Protein AF-A0A5D3AY82-F1 (afdb_monomer_lite)

InterPro domains:
  IPR006600 HTH CenpB-type DNA-binding domain [PS51253] (45-110)

Structure (mmCIF, N/CA/C/O backbone):
data_AF-A0A5D3AY82-F1
#
_entry.id   AF-A0A5D3AY82-F1
#
loop_
_atom_site.group_PDB
_atom_site.id
_atom_site.type_symbol
_atom_site.label_atom_id
_atom_site.label_alt_id
_atom_site.label_comp_id
_atom_site.label_asym_id
_atom_site.label_entity_id
_atom_site.label_seq_id
_atom_site.pdbx_PDB_ins_code
_atom_site.Cartn_x
_atom_site.Cartn_y
_atom_site.Cartn_z
_atom_site.occupancy
_atom_site.B_iso_or_equiv
_atom_site.auth_seq_id
_atom_site.auth_comp_id
_atom_site.auth_asym_id
_atom_site.auth_atom_id
_atom_site.pdbx_PDB_model_num
ATOM 1 N N . MET A 1 1 ? -14.749 -27.614 -7.657 1.00 58.38 1 MET A N 1
ATOM 2 C CA . MET A 1 1 ? -13.841 -27.867 -8.795 1.00 58.38 1 MET A CA 1
ATOM 3 C C . MET A 1 1 ? -12.969 -26.633 -8.949 1.00 58.38 1 MET A C 1
ATOM 5 O O . MET A 1 1 ? -13.529 -25.546 -8.986 1.00 58.38 1 MET A O 1
ATOM 9 N N . ALA A 1 2 ? -11.644 -26.772 -8.893 1.00 74.88 2 ALA A N 1
ATOM 10 C CA . ALA A 1 2 ? -10.736 -25.631 -9.037 1.00 74.88 2 ALA A CA 1
ATOM 11 C C . ALA A 1 2 ? -10.755 -25.119 -10.487 1.00 74.88 2 ALA A C 1
ATOM 13 O O . ALA A 1 2 ? -10.857 -25.922 -11.413 1.00 74.88 2 ALA A O 1
ATOM 14 N N . ASP A 1 3 ? -10.680 -23.800 -10.674 1.00 86.38 3 ASP A N 1
ATOM 15 C CA . ASP A 1 3 ? -10.597 -23.174 -11.997 1.00 86.38 3 ASP A CA 1
ATOM 16 C C . ASP A 1 3 ? -9.280 -23.612 -12.681 1.00 86.38 3 ASP A C 1
ATOM 18 O O . ASP A 1 3 ? -8.214 -23.507 -12.060 1.00 86.38 3 ASP A O 1
ATOM 22 N N . PRO A 1 4 ? -9.306 -24.109 -13.935 1.00 87.81 4 PRO A N 1
ATOM 23 C CA . PRO A 1 4 ? -8.096 -24.485 -14.675 1.00 87.81 4 PRO A CA 1
ATOM 24 C C . PRO A 1 4 ? -7.059 -23.354 -14.761 1.00 87.81 4 PRO A C 1
ATOM 26 O O . PRO A 1 4 ? -5.858 -23.620 -14.819 1.00 87.81 4 PRO A O 1
ATOM 29 N N . ILE A 1 5 ? -7.493 -22.090 -14.713 1.00 87.25 5 ILE A N 1
ATOM 30 C CA . ILE A 1 5 ? -6.600 -20.927 -14.691 1.00 87.25 5 ILE A CA 1
ATOM 31 C C . ILE A 1 5 ? -5.810 -20.869 -13.377 1.00 87.25 5 ILE A C 1
ATOM 33 O O . ILE A 1 5 ? -4.614 -20.574 -13.396 1.00 87.25 5 ILE A O 1
ATOM 37 N N . ASP A 1 6 ? -6.446 -21.164 -12.244 1.00 88.62 6 ASP A N 1
ATOM 38 C CA . ASP A 1 6 ? -5.805 -21.085 -10.930 1.00 88.62 6 ASP A CA 1
ATOM 39 C C . ASP A 1 6 ? -4.804 -22.238 -10.729 1.00 88.62 6 ASP A C 1
ATOM 41 O O . ASP A 1 6 ? -3.718 -22.022 -10.185 1.00 88.62 6 ASP A O 1
ATOM 45 N N . LEU A 1 7 ? -5.100 -23.426 -11.272 1.00 90.19 7 LEU A N 1
ATOM 46 C CA . LEU A 1 7 ? -4.156 -24.552 -11.330 1.00 90.19 7 LEU A CA 1
ATOM 47 C C . LEU A 1 7 ? -2.928 -24.227 -12.196 1.00 90.19 7 LEU A C 1
ATOM 49 O O . LEU A 1 7 ? -1.792 -24.490 -11.796 1.00 90.19 7 LEU A O 1
ATOM 53 N N . ALA A 1 8 ? -3.136 -23.581 -13.347 1.00 90.62 8 ALA A N 1
ATOM 54 C CA . ALA A 1 8 ? -2.046 -23.146 -14.217 1.00 90.62 8 ALA A CA 1
ATOM 55 C C . ALA A 1 8 ? -1.144 -22.092 -13.551 1.00 90.62 8 ALA A C 1
ATOM 57 O O . ALA A 1 8 ? 0.077 -22.102 -13.729 1.00 90.62 8 ALA A O 1
ATOM 58 N N . VAL A 1 9 ? -1.725 -21.185 -12.758 1.00 90.94 9 VAL A N 1
ATOM 59 C CA . VAL A 1 9 ? -0.961 -20.203 -11.974 1.00 90.94 9 VAL A CA 1
ATOM 60 C C . VAL A 1 9 ? -0.150 -20.886 -10.873 1.00 90.94 9 VAL A C 1
ATOM 62 O O . VAL A 1 9 ? 1.001 -20.501 -10.671 1.00 90.94 9 VAL A O 1
ATOM 65 N N . ALA A 1 10 ? -0.706 -21.893 -10.194 1.00 90.38 10 ALA A N 1
ATOM 66 C CA . ALA A 1 10 ? 0.006 -22.662 -9.174 1.00 90.38 10 ALA A CA 1
ATOM 67 C C . ALA A 1 10 ? 1.228 -23.396 -9.760 1.00 90.38 10 ALA A C 1
ATOM 69 O O . ALA A 1 10 ? 2.339 -23.196 -9.273 1.00 90.38 10 ALA A O 1
ATOM 70 N N . GLU A 1 11 ? 1.075 -24.116 -10.879 1.00 91.50 11 GLU A N 1
ATOM 71 C CA . GLU A 1 11 ? 2.204 -24.816 -11.521 1.00 91.50 11 GLU A CA 1
ATOM 72 C C . GLU A 1 11 ? 3.298 -23.845 -11.993 1.00 91.50 11 GLU A C 1
ATOM 74 O O . GLU A 1 11 ? 4.493 -24.149 -11.938 1.00 91.50 11 GLU A O 1
ATOM 79 N N . LYS A 1 12 ? 2.916 -22.643 -12.442 1.00 91.81 12 LYS A N 1
ATOM 80 C CA . LYS A 1 12 ? 3.883 -21.613 -12.838 1.00 91.81 12 LYS A CA 1
ATOM 81 C C . LYS A 1 12 ? 4.645 -21.024 -11.643 1.00 91.81 12 LYS A C 1
ATOM 83 O O . LYS A 1 12 ? 5.793 -20.615 -11.817 1.00 91.81 12 LYS A O 1
ATOM 88 N N . ARG A 1 13 ? 4.030 -20.989 -10.455 1.00 90.00 13 ARG A N 1
ATOM 89 C CA . ARG A 1 13 ? 4.683 -20.577 -9.202 1.00 90.00 13 ARG A CA 1
ATOM 90 C C . ARG A 1 13 ? 5.649 -21.643 -8.685 1.00 90.00 13 ARG A C 1
ATOM 92 O O . ARG A 1 13 ? 6.726 -21.284 -8.228 1.00 90.00 13 ARG A O 1
ATOM 99 N N . GLU A 1 14 ? 5.296 -22.921 -8.805 1.00 91.81 14 GLU A N 1
ATOM 100 C CA . GLU A 1 14 ? 6.169 -24.050 -8.440 1.00 91.81 14 GLU A CA 1
ATOM 101 C C . GLU A 1 14 ? 7.352 -24.214 -9.406 1.00 91.81 14 GLU A C 1
ATOM 103 O O . GLU A 1 14 ? 8.436 -24.637 -9.009 1.00 91.81 14 GLU A O 1
ATOM 108 N N . HIS A 1 15 ? 7.171 -23.840 -10.677 1.00 89.25 15 HIS A N 1
ATOM 109 C CA . HIS A 1 15 ? 8.200 -23.956 -11.708 1.00 89.25 15 HIS A CA 1
ATOM 110 C C . HIS A 1 15 ? 8.446 -22.630 -12.450 1.00 89.25 15 HIS A C 1
ATOM 112 O O . HIS A 1 15 ? 7.981 -22.448 -13.588 1.00 89.25 15 HIS A O 1
ATOM 118 N N . PRO A 1 16 ? 9.226 -21.706 -11.859 1.00 88.25 16 PRO A N 1
ATOM 119 C CA . PRO A 1 16 ? 9.503 -20.403 -12.462 1.00 88.25 16 PRO A CA 1
ATOM 120 C C . PRO A 1 16 ? 10.229 -20.503 -13.815 1.00 88.25 16 PRO A C 1
ATOM 122 O O . PRO A 1 16 ? 9.970 -19.673 -14.690 1.00 88.25 16 PRO A O 1
ATOM 125 N N . ASP A 1 17 ? 11.020 -21.555 -14.045 1.00 90.31 17 ASP A N 1
ATOM 126 C CA . ASP A 1 17 ? 11.817 -21.742 -15.270 1.00 90.31 17 ASP A CA 1
ATOM 127 C C . ASP A 1 17 ? 11.001 -22.221 -16.482 1.00 90.31 17 ASP A C 1
ATOM 129 O O . ASP A 1 17 ? 11.377 -21.999 -17.636 1.00 90.31 17 ASP A O 1
ATOM 133 N N . LYS A 1 18 ? 9.842 -22.862 -16.264 1.00 90.12 18 LYS A N 1
ATOM 134 C CA . LYS A 1 18 ? 9.011 -23.371 -17.368 1.00 90.12 18 LYS A CA 1
ATOM 135 C C . LYS A 1 18 ? 8.408 -22.209 -18.157 1.00 90.12 18 LYS A C 1
ATOM 137 O O . LYS A 1 18 ? 7.797 -21.310 -17.587 1.00 90.12 18 LYS A O 1
ATOM 142 N N . SER A 1 19 ? 8.506 -22.222 -19.486 1.00 92.50 19 SER A N 1
ATOM 143 C CA . SER A 1 19 ? 7.870 -21.191 -20.322 1.00 92.50 19 SER A CA 1
ATOM 144 C C . SER A 1 19 ? 6.354 -21.136 -20.091 1.00 92.50 19 SER A C 1
ATOM 146 O O . SER A 1 19 ? 5.698 -22.175 -20.016 1.00 92.50 19 SER A O 1
ATOM 148 N N . TYR A 1 20 ? 5.785 -19.923 -20.047 1.00 91.31 20 TYR A N 1
ATOM 149 C CA . TYR A 1 20 ? 4.336 -19.710 -19.912 1.00 91.31 20 TYR A CA 1
ATOM 150 C C . TYR A 1 20 ? 3.529 -20.474 -20.964 1.00 91.31 20 TYR A C 1
ATOM 152 O O . TYR A 1 20 ? 2.418 -20.888 -20.669 1.00 91.31 20 TYR A O 1
ATOM 160 N N . GLN A 1 21 ? 4.085 -20.683 -22.163 1.00 92.12 21 GLN A N 1
ATOM 161 C CA . GLN A 1 21 ? 3.415 -21.441 -23.219 1.00 92.12 21 GLN A CA 1
ATOM 162 C C . GLN A 1 21 ? 3.190 -22.903 -22.805 1.00 92.12 21 GLN A C 1
ATOM 164 O O . GLN A 1 21 ? 2.072 -23.382 -22.884 1.00 92.12 21 GLN A O 1
ATOM 169 N N . ARG A 1 22 ? 4.213 -23.577 -22.258 1.00 93.19 22 ARG A N 1
ATOM 170 C CA . ARG A 1 22 ? 4.116 -25.003 -21.892 1.00 93.19 22 ARG A CA 1
ATOM 171 C C . ARG A 1 22 ? 3.098 -25.251 -20.781 1.00 93.19 22 ARG A C 1
ATOM 173 O O . ARG A 1 22 ? 2.398 -26.255 -20.805 1.00 93.19 22 ARG A O 1
ATOM 180 N N . VAL A 1 23 ? 3.028 -24.340 -19.810 1.00 93.44 23 VAL A N 1
ATOM 181 C CA . VAL A 1 23 ? 2.037 -24.416 -18.726 1.00 93.44 23 VAL A CA 1
ATOM 182 C C . VAL A 1 23 ? 0.638 -24.117 -19.271 1.00 93.44 23 VAL A C 1
ATOM 184 O O . VAL A 1 23 ? -0.307 -24.834 -18.970 1.00 93.44 23 VAL A O 1
ATOM 187 N N . ALA A 1 24 ? 0.508 -23.104 -20.126 1.00 94.06 24 ALA A N 1
ATOM 188 C CA . ALA A 1 24 ? -0.755 -22.728 -20.750 1.00 94.06 24 ALA A CA 1
ATOM 189 C C . ALA A 1 24 ? -1.349 -23.870 -21.599 1.00 94.06 24 ALA A C 1
ATOM 191 O O . ALA A 1 24 ? -2.525 -24.194 -21.443 1.00 94.06 24 ALA A O 1
ATOM 192 N N . ASP A 1 25 ? -0.519 -24.545 -22.400 1.00 93.62 25 ASP A N 1
ATOM 193 C CA . ASP A 1 25 ? -0.930 -25.687 -23.224 1.00 93.62 25 ASP A CA 1
ATOM 194 C C . ASP A 1 25 ? -1.417 -26.863 -22.352 1.00 93.62 25 ASP A C 1
ATOM 196 O O . ASP A 1 25 ? -2.453 -27.464 -22.637 1.00 93.62 25 ASP A O 1
ATOM 200 N N . LYS A 1 26 ? -0.739 -27.141 -21.228 1.00 92.88 26 LYS A N 1
ATOM 201 C CA . LYS A 1 26 ? -1.098 -28.231 -20.300 1.00 92.88 26 LYS A CA 1
ATOM 202 C C . LYS A 1 26 ? -2.491 -28.065 -19.681 1.00 92.88 26 LYS A C 1
ATOM 204 O O . LYS A 1 26 ? -3.201 -29.052 -19.531 1.00 92.88 26 LYS A O 1
ATOM 209 N N . PHE A 1 27 ? -2.887 -26.834 -19.355 1.00 91.31 27 PHE A N 1
ATOM 210 C CA . PHE A 1 27 ? -4.197 -26.531 -18.757 1.00 91.31 27 PHE A CA 1
ATOM 211 C C . PHE A 1 27 ? -5.223 -25.983 -19.754 1.00 91.31 27 PHE A C 1
ATOM 213 O O . PHE A 1 27 ? -6.328 -25.625 -19.356 1.00 91.31 27 PHE A O 1
ATOM 220 N N . HIS A 1 28 ? -4.861 -25.902 -21.038 1.00 92.19 28 HIS A N 1
ATOM 221 C CA . HIS A 1 28 ? -5.710 -25.383 -22.116 1.00 92.19 28 HIS A CA 1
ATOM 222 C C . HIS A 1 28 ? -6.175 -23.937 -21.857 1.00 92.19 28 HIS A C 1
ATOM 224 O O . HIS A 1 28 ? -7.293 -23.538 -22.179 1.00 92.19 28 HIS A O 1
ATOM 230 N N . VAL A 1 29 ? -5.289 -23.130 -21.270 1.00 91.62 29 VAL A N 1
ATOM 231 C CA . VAL A 1 29 ? -5.506 -21.706 -20.993 1.00 91.62 29 VAL A CA 1
ATOM 232 C C . VAL A 1 29 ? -4.693 -20.893 -21.994 1.00 91.62 29 VAL A C 1
ATOM 234 O O . VAL A 1 29 ? -3.611 -21.298 -22.396 1.00 91.62 29 VAL A O 1
ATOM 237 N N . SER A 1 30 ? -5.159 -19.711 -22.400 1.00 93.12 30 SER A N 1
ATOM 238 C CA . SER A 1 30 ? -4.323 -18.821 -23.216 1.00 93.12 30 SER A CA 1
ATOM 239 C C . SER A 1 30 ? -3.090 -18.351 -22.432 1.00 93.12 30 SER A C 1
ATOM 241 O O . SER A 1 30 ? -3.196 -17.899 -21.287 1.00 93.12 30 SER A O 1
ATOM 243 N N . LYS A 1 31 ? -1.918 -18.345 -23.080 1.00 93.50 31 LYS A N 1
ATOM 244 C CA . LYS A 1 31 ? -0.671 -17.788 -22.527 1.00 93.50 31 LYS A CA 1
ATOM 245 C C . LYS A 1 31 ? -0.847 -16.365 -21.991 1.00 93.50 31 LYS A C 1
ATOM 247 O O . LYS A 1 31 ? -0.254 -16.025 -20.967 1.00 93.50 31 LYS A O 1
ATOM 252 N N . THR A 1 32 ? -1.622 -15.523 -22.679 1.00 91.69 32 THR A N 1
ATOM 253 C CA . THR A 1 32 ? -1.863 -14.137 -22.245 1.00 91.69 32 THR A CA 1
ATOM 254 C C . THR A 1 32 ? -2.674 -14.099 -20.955 1.00 91.69 32 THR A C 1
ATOM 256 O O . THR A 1 32 ? -2.302 -13.381 -20.031 1.00 91.69 32 THR A O 1
ATOM 259 N N . THR A 1 33 ? -3.711 -14.932 -20.850 1.00 90.25 33 THR A N 1
ATOM 260 C CA . THR A 1 33 ? -4.540 -15.075 -19.646 1.00 90.25 33 THR A CA 1
ATOM 261 C C . THR A 1 33 ? -3.715 -15.565 -18.461 1.00 90.25 33 THR A C 1
ATOM 263 O O . THR A 1 33 ? -3.741 -14.938 -17.403 1.00 90.25 33 THR A O 1
ATOM 266 N N . LEU A 1 34 ? -2.916 -16.621 -18.652 1.00 92.12 34 LEU A N 1
ATOM 267 C CA . LEU A 1 34 ? -2.032 -17.147 -17.612 1.00 92.12 34 LEU A CA 1
ATOM 268 C C . LEU A 1 34 ? -1.021 -16.092 -17.149 1.00 92.12 34 LEU A C 1
ATOM 270 O O . LEU A 1 34 ? -0.861 -15.875 -15.950 1.00 92.12 34 LEU A O 1
ATOM 274 N N . ARG A 1 35 ? -0.360 -15.402 -18.089 1.00 91.06 35 ARG A N 1
ATOM 275 C CA . ARG A 1 35 ? 0.606 -14.346 -17.764 1.00 91.06 35 ARG A CA 1
ATOM 276 C C . ARG A 1 35 ? -0.057 -13.221 -16.976 1.00 91.06 35 ARG A C 1
ATOM 278 O O . ARG A 1 35 ? 0.452 -12.871 -15.920 1.00 91.06 35 ARG A O 1
ATOM 285 N N . ASN A 1 36 ? -1.188 -12.699 -17.449 1.00 88.25 36 ASN A N 1
ATOM 286 C CA . ASN A 1 36 ? -1.884 -11.586 -16.803 1.00 88.25 36 ASN A CA 1
ATOM 287 C C . ASN A 1 36 ? -2.380 -11.953 -15.400 1.00 88.25 36 ASN A C 1
ATOM 289 O O . ASN A 1 36 ? -2.326 -11.119 -14.497 1.00 88.25 36 ASN A O 1
ATOM 293 N N . ARG A 1 37 ? -2.845 -13.194 -15.205 1.00 87.81 37 ARG A N 1
ATOM 294 C CA . ARG A 1 37 ? -3.257 -13.708 -13.895 1.00 87.81 37 ARG A CA 1
ATOM 295 C C . ARG A 1 37 ? -2.059 -13.895 -12.964 1.00 87.81 37 ARG A C 1
ATOM 297 O O . ARG A 1 37 ? -2.109 -13.444 -11.826 1.00 87.81 37 ARG A O 1
ATOM 304 N N . HIS A 1 38 ? -0.970 -14.483 -13.460 1.00 87.38 38 HIS A N 1
ATOM 305 C CA . HIS A 1 38 ? 0.268 -14.681 -12.705 1.00 87.38 38 HIS A CA 1
ATOM 306 C C . HIS A 1 38 ? 0.915 -13.351 -12.281 1.00 87.38 38 HIS A C 1
ATOM 308 O O . HIS A 1 38 ? 1.379 -13.232 -11.152 1.00 87.38 38 HIS A O 1
ATOM 314 N N . THR A 1 39 ? 0.900 -12.330 -13.147 1.00 84.56 39 THR A N 1
ATOM 315 C CA . THR A 1 39 ? 1.437 -10.989 -12.851 1.00 84.56 39 THR A CA 1
ATOM 316 C C . THR A 1 39 ? 0.431 -10.052 -12.178 1.00 84.56 39 THR A C 1
ATOM 318 O O . THR A 1 39 ? 0.764 -8.899 -11.923 1.00 84.56 39 THR A O 1
ATOM 321 N N . GLY A 1 40 ? -0.805 -10.496 -11.927 1.00 77.62 40 GLY A N 1
ATOM 322 C CA . GLY A 1 40 ? -1.834 -9.692 -11.259 1.00 77.62 40 GLY A CA 1
ATOM 323 C C . GLY A 1 40 ? -2.363 -8.497 -12.065 1.00 77.62 40 GLY A C 1
ATOM 324 O O . GLY A 1 40 ? -2.979 -7.608 -11.482 1.00 77.62 40 GLY A O 1
ATOM 325 N N . ALA A 1 41 ? -2.171 -8.466 -13.389 1.00 76.12 41 ALA A N 1
ATOM 326 C CA . ALA A 1 41 ? -2.585 -7.352 -14.255 1.00 76.12 41 ALA A CA 1
ATOM 327 C C . ALA A 1 41 ? -4.116 -7.161 -14.318 1.00 76.12 41 ALA A C 1
ATOM 329 O O . ALA A 1 41 ? -4.595 -6.072 -14.622 1.00 76.12 41 ALA A O 1
ATOM 330 N N . HIS A 1 42 ? -4.881 -8.212 -14.007 1.00 62.44 42 HIS A N 1
ATOM 331 C CA . HIS A 1 42 ? -6.342 -8.178 -13.873 1.00 62.44 42 HIS A CA 1
ATOM 332 C C . HIS A 1 42 ? -6.808 -8.519 -12.452 1.00 62.44 42 HIS A C 1
ATOM 334 O O . HIS A 1 42 ? -7.893 -9.075 -12.266 1.00 62.44 42 HIS A O 1
ATOM 340 N N . SER A 1 43 ? -6.003 -8.219 -11.430 1.00 59.94 43 SER A N 1
ATOM 341 C CA . SER A 1 43 ? -6.534 -8.175 -10.066 1.00 59.94 43 SER A CA 1
ATOM 342 C C . SER A 1 43 ? -7.653 -7.137 -10.034 1.00 59.94 43 SER A C 1
ATOM 344 O O . SER A 1 43 ? -7.494 -6.044 -10.579 1.00 59.94 43 SER A O 1
ATOM 346 N N . SER A 1 44 ? -8.804 -7.482 -9.450 1.00 55.94 44 SER A N 1
ATOM 347 C CA . SER A 1 44 ? -9.950 -6.571 -9.407 1.00 55.94 44 SER A CA 1
ATOM 348 C C . SER A 1 44 ? -9.508 -5.191 -8.895 1.00 55.94 44 SER A C 1
ATOM 350 O O . SER A 1 44 ? -8.681 -5.107 -7.984 1.00 55.94 44 SER A O 1
ATOM 352 N N . HIS A 1 45 ? -10.031 -4.098 -9.461 1.00 50.72 45 HIS A N 1
ATOM 353 C CA . HIS A 1 45 ? -9.681 -2.739 -9.018 1.00 50.72 45 HIS A CA 1
ATOM 354 C C . HIS A 1 45 ? -9.850 -2.544 -7.497 1.00 50.72 45 HIS A C 1
ATOM 356 O O . HIS A 1 45 ? -9.144 -1.734 -6.901 1.00 50.72 45 HIS A O 1
ATOM 362 N N . ALA A 1 46 ? -10.731 -3.322 -6.856 1.00 51.81 46 ALA A N 1
ATOM 363 C CA . ALA A 1 46 ? -10.898 -3.351 -5.405 1.00 51.81 46 ALA A CA 1
ATOM 364 C C . ALA A 1 46 ? -9.653 -3.864 -4.653 1.00 51.81 46 ALA A C 1
ATOM 366 O O . ALA A 1 46 ? -9.358 -3.375 -3.565 1.00 51.81 46 ALA A O 1
ATOM 367 N N . SER A 1 47 ? -8.918 -4.814 -5.236 1.00 54.28 47 SER A N 1
ATOM 368 C CA . SER A 1 47 ? -7.686 -5.402 -4.694 1.00 54.28 47 SER A CA 1
ATOM 369 C C . SER A 1 47 ? -6.432 -4.612 -5.080 1.00 54.28 47 SER A C 1
ATOM 371 O O . SER A 1 47 ? -5.456 -4.637 -4.339 1.00 54.28 47 SER A O 1
ATOM 373 N N . SER A 1 48 ? -6.451 -3.936 -6.236 1.00 50.41 48 SER A N 1
ATOM 374 C CA . SER A 1 48 ? -5.279 -3.262 -6.818 1.00 50.41 48 SER A CA 1
ATOM 375 C C . SER A 1 48 ? -5.194 -1.757 -6.532 1.00 50.41 48 SER A C 1
ATOM 377 O O . SER A 1 48 ? -4.182 -1.139 -6.865 1.00 50.41 48 SER A O 1
ATOM 379 N N . ALA A 1 49 ? -6.233 -1.134 -5.967 1.00 58.38 49 ALA A N 1
ATOM 380 C CA . ALA A 1 49 ? -6.156 0.270 -5.575 1.00 58.38 49 ALA A CA 1
ATOM 381 C C . ALA A 1 49 ? -5.145 0.447 -4.426 1.00 58.38 49 ALA A C 1
ATOM 383 O O . ALA A 1 49 ? -5.158 -0.368 -3.498 1.00 58.38 49 ALA A O 1
ATOM 384 N N . PRO A 1 50 ? -4.308 1.503 -4.440 1.00 60.47 50 PRO A N 1
ATOM 385 C CA . PRO A 1 50 ? -3.411 1.792 -3.329 1.00 60.47 50 PRO A CA 1
ATOM 386 C C . PRO A 1 50 ? -4.239 1.910 -2.047 1.00 60.47 50 PRO A C 1
ATOM 388 O O . PRO A 1 50 ? -5.137 2.752 -1.933 1.00 60.47 50 PRO A O 1
ATOM 391 N N . ARG A 1 51 ? -3.995 0.999 -1.104 1.00 72.44 51 ARG A N 1
ATOM 392 C CA . ARG A 1 51 ? -4.641 1.048 0.203 1.00 72.44 51 ARG A CA 1
ATOM 393 C C . ARG A 1 51 ? -3.918 2.109 1.021 1.00 72.44 51 ARG A C 1
ATOM 395 O O . ARG A 1 51 ? -2.702 2.058 1.157 1.00 72.44 51 ARG A O 1
ATOM 402 N N . HIS A 1 52 ? -4.669 3.089 1.512 1.00 75.38 52 HIS A N 1
ATOM 403 C CA . HIS A 1 52 ? -4.125 4.086 2.433 1.00 75.38 52 HIS A CA 1
ATOM 404 C C . HIS A 1 52 ? -3.806 3.451 3.792 1.00 75.38 52 HIS A C 1
ATOM 406 O O . HIS A 1 52 ? -2.774 3.752 4.371 1.00 75.38 52 HIS A O 1
ATOM 412 N N . LEU A 1 53 ? -4.655 2.526 4.247 1.00 80.94 53 LEU A N 1
ATOM 413 C CA . LEU A 1 53 ? -4.471 1.763 5.477 1.00 80.94 53 LEU A CA 1
ATOM 414 C C . LEU A 1 53 ? -3.969 0.348 5.165 1.00 80.94 53 LEU A C 1
ATOM 416 O O . LEU A 1 53 ? -4.329 -0.239 4.140 1.00 80.94 53 LEU A O 1
ATOM 420 N N . SER A 1 54 ? -3.165 -0.217 6.066 1.00 82.19 54 SER A N 1
ATOM 421 C CA . SER A 1 54 ? -2.845 -1.645 6.032 1.00 82.19 54 SER A CA 1
ATOM 422 C C . SER A 1 54 ? -4.100 -2.481 6.311 1.00 82.19 54 SER A C 1
ATOM 424 O O . SER A 1 54 ? -5.070 -2.000 6.895 1.00 82.19 54 SER A O 1
ATOM 426 N N . GLU A 1 55 ? -4.102 -3.752 5.910 1.00 82.31 55 GLU A N 1
ATOM 427 C CA . GLU A 1 55 ? -5.252 -4.636 6.146 1.00 82.31 55 GLU A CA 1
ATOM 428 C C . GLU A 1 55 ? -5.579 -4.784 7.639 1.00 82.31 55 GLU A C 1
ATOM 430 O O . GLU A 1 55 ? -6.744 -4.724 8.023 1.00 82.31 55 GLU A O 1
ATOM 435 N N . ALA A 1 56 ? -4.551 -4.863 8.488 1.00 83.44 56 ALA A N 1
ATOM 436 C CA . ALA A 1 56 ? -4.712 -4.891 9.939 1.00 83.44 56 ALA A CA 1
ATOM 437 C C . ALA A 1 56 ? -5.342 -3.596 10.484 1.00 83.44 56 ALA A C 1
ATOM 439 O O . ALA A 1 56 ? -6.219 -3.650 11.342 1.00 83.44 56 ALA A O 1
ATOM 440 N N . GLN A 1 57 ? -4.945 -2.432 9.958 1.00 85.88 57 GLN A N 1
ATOM 441 C CA . GLN A 1 57 ? -5.527 -1.142 10.345 1.00 85.88 57 GLN A CA 1
ATOM 442 C C . GLN A 1 57 ? -6.985 -1.004 9.885 1.00 85.88 57 GLN A C 1
ATOM 444 O O . GLN A 1 57 ? -7.818 -0.485 10.627 1.00 85.88 57 GLN A O 1
ATOM 449 N N . GLU A 1 58 ? -7.316 -1.480 8.679 1.00 87.81 58 GLU A N 1
ATOM 450 C CA . GLU A 1 58 ? -8.706 -1.509 8.215 1.00 87.81 58 GLU A CA 1
ATOM 451 C C . GLU A 1 58 ? -9.571 -2.405 9.116 1.00 87.81 58 GLU A C 1
ATOM 453 O O . GLU A 1 58 ? -10.681 -2.007 9.466 1.00 87.81 58 GLU A O 1
ATOM 458 N N . MET A 1 59 ? -9.060 -3.561 9.553 1.00 85.88 59 MET A N 1
ATOM 459 C CA . MET A 1 59 ? -9.771 -4.454 10.477 1.00 85.88 59 MET A CA 1
ATOM 460 C C . MET A 1 59 ? -9.992 -3.828 11.857 1.00 85.88 59 MET A C 1
ATOM 462 O O . MET A 1 59 ? -11.112 -3.861 12.358 1.00 85.88 59 MET A O 1
ATOM 466 N N . GLN A 1 60 ? -8.985 -3.159 12.429 1.00 88.06 60 GLN A N 1
ATOM 467 C CA . GLN A 1 60 ? -9.153 -2.413 13.685 1.00 88.06 60 GLN A CA 1
ATOM 468 C C . GLN A 1 60 ? -10.254 -1.347 13.582 1.00 88.06 60 GLN A C 1
ATOM 470 O O . GLN A 1 60 ? 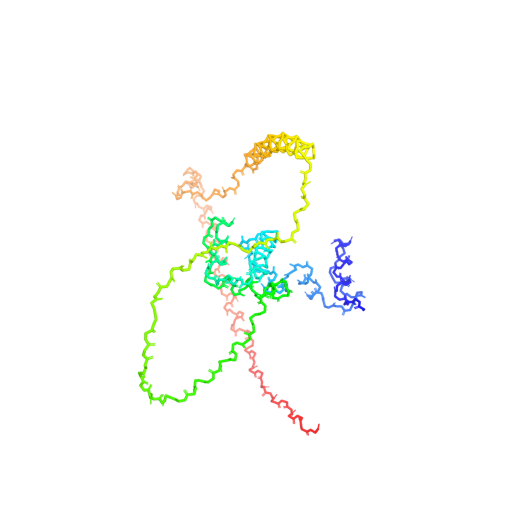-11.031 -1.143 14.519 1.00 88.06 60 GLN A O 1
ATOM 475 N N . LEU A 1 61 ? -10.350 -0.672 12.433 1.00 89.62 61 LEU A N 1
ATOM 476 C CA . LEU A 1 61 ? -11.403 0.308 12.183 1.00 89.62 61 LEU A CA 1
ATOM 477 C C . LEU A 1 61 ? -12.785 -0.356 12.072 1.00 89.62 61 LEU A C 1
ATOM 479 O O . LEU A 1 61 ? -13.758 0.174 12.607 1.00 89.62 61 LEU A O 1
ATOM 483 N N . VAL A 1 62 ? -12.877 -1.516 11.415 1.00 89.69 62 VAL A N 1
ATOM 484 C CA . VAL A 1 62 ? -14.113 -2.314 11.328 1.00 89.69 62 VAL A CA 1
ATOM 485 C C . VAL A 1 62 ? -14.579 -2.763 12.714 1.00 89.69 62 VAL A C 1
ATOM 487 O O . VAL A 1 62 ? -15.745 -2.549 13.045 1.00 89.69 62 VAL A O 1
ATOM 490 N N . ASP A 1 63 ? -13.687 -3.299 13.548 1.00 88.81 63 ASP A N 1
ATOM 491 C CA . ASP A 1 63 ? -14.012 -3.745 14.910 1.00 88.81 63 ASP A CA 1
ATOM 492 C C . ASP A 1 63 ? -14.521 -2.591 15.768 1.00 88.81 63 ASP A C 1
ATOM 494 O O . ASP A 1 63 ? -15.518 -2.713 16.487 1.00 88.81 63 ASP A O 1
ATOM 498 N N . LYS A 1 64 ? -13.893 -1.419 15.632 1.00 87.88 64 LYS A N 1
ATOM 499 C CA . LYS A 1 64 ? -14.356 -0.212 16.307 1.00 87.88 64 LYS A CA 1
ATOM 500 C C . LYS A 1 64 ? -15.759 0.174 15.845 1.00 87.88 64 LYS A C 1
ATOM 502 O O . LYS A 1 64 ? -16.610 0.455 16.688 1.00 87.88 64 LYS A O 1
ATOM 507 N N . ILE A 1 65 ? -16.019 0.161 14.534 1.00 88.75 65 ILE A N 1
ATOM 508 C CA . ILE A 1 65 ? -17.343 0.469 13.978 1.00 88.75 65 ILE A CA 1
ATOM 509 C C . ILE A 1 65 ? -18.401 -0.508 14.485 1.00 88.75 65 ILE A C 1
ATOM 511 O O . ILE A 1 65 ? -19.489 -0.077 14.870 1.00 88.75 65 ILE A O 1
ATOM 515 N N . ASN A 1 66 ? -18.079 -1.796 14.531 1.00 88.00 66 ASN A N 1
ATOM 516 C CA . ASN A 1 66 ? -18.983 -2.822 15.031 1.00 88.00 66 ASN A CA 1
ATOM 517 C C . ASN A 1 66 ? -19.249 -2.654 16.536 1.00 88.00 66 ASN A C 1
ATOM 519 O O . ASN A 1 66 ? -20.407 -2.669 16.937 1.00 88.00 66 ASN A O 1
ATOM 523 N N . THR A 1 67 ? -18.231 -2.337 17.342 1.00 87.38 67 THR A N 1
ATOM 524 C CA . THR A 1 67 ? -18.397 -2.040 18.780 1.00 87.38 67 THR A CA 1
ATOM 525 C C . THR A 1 67 ? -19.342 -0.852 19.016 1.00 87.38 67 THR A C 1
ATOM 527 O O . THR A 1 67 ? -20.126 -0.839 19.965 1.00 87.38 67 THR A O 1
ATOM 530 N N . PHE A 1 68 ? -19.284 0.183 18.171 1.00 85.25 68 PHE A N 1
ATOM 531 C CA . PHE A 1 68 ? -20.226 1.306 18.251 1.00 85.25 68 PHE A CA 1
ATOM 532 C C . PHE A 1 68 ? -21.639 0.903 17.821 1.00 85.25 68 PHE A C 1
ATOM 534 O O . PHE A 1 68 ? -22.604 1.287 18.485 1.00 85.25 68 PHE A O 1
ATOM 541 N N . ALA A 1 69 ? -21.757 0.092 16.767 1.00 85.12 69 ALA A N 1
ATOM 542 C CA . ALA A 1 69 ? -23.040 -0.424 16.304 1.00 85.12 69 ALA A CA 1
ATOM 543 C C . ALA A 1 69 ? -23.724 -1.309 17.362 1.00 85.12 69 ALA A C 1
ATOM 545 O O . ALA A 1 69 ? -24.927 -1.177 17.567 1.00 85.12 69 ALA A O 1
ATOM 546 N N . GLU A 1 70 ? -22.968 -2.139 18.087 1.00 84.31 70 GLU A N 1
ATOM 547 C CA . GLU A 1 70 ? -23.460 -2.945 19.218 1.00 84.31 70 GLU A CA 1
ATOM 548 C C . GLU A 1 70 ? -24.005 -2.081 20.360 1.00 84.31 70 GLU A C 1
ATOM 550 O O . GLU A 1 70 ? -24.991 -2.434 21.001 1.00 84.31 70 GLU A O 1
ATOM 555 N N . ARG A 1 71 ? -23.418 -0.899 20.572 1.00 84.06 71 ARG A N 1
ATOM 556 C CA . ARG A 1 71 ? -23.903 0.100 21.538 1.00 84.06 71 ARG A CA 1
ATOM 557 C C . ARG A 1 71 ? -25.106 0.901 21.026 1.00 84.06 71 ARG A C 1
ATOM 559 O O . ARG A 1 71 ? -25.525 1.850 21.683 1.00 84.06 71 ARG A O 1
ATOM 566 N N . GLY A 1 72 ? -25.634 0.566 19.847 1.00 79.06 72 GLY A N 1
ATOM 567 C CA . GLY A 1 72 ? -26.758 1.256 19.215 1.00 79.06 72 GLY A CA 1
ATOM 568 C C . GLY A 1 72 ? -26.398 2.598 18.574 1.00 79.06 72 GLY A C 1
ATOM 569 O O . GLY A 1 72 ? -27.298 3.338 18.184 1.00 79.06 72 GLY A O 1
ATOM 570 N N . ASN A 1 73 ? -25.107 2.928 18.443 1.00 79.94 73 ASN A N 1
ATOM 571 C CA . ASN A 1 73 ? -24.665 4.178 17.833 1.00 79.94 73 ASN A CA 1
ATOM 572 C C . ASN A 1 73 ? -24.020 3.928 16.464 1.00 79.94 73 ASN A C 1
ATOM 574 O O . ASN A 1 73 ? -23.037 3.200 16.333 1.00 79.94 73 ASN A O 1
ATOM 578 N N . LEU A 1 74 ? -24.552 4.561 15.422 1.00 78.56 74 LEU A N 1
ATOM 579 C CA . LEU A 1 74 ? -24.004 4.458 14.075 1.00 78.56 74 LEU A CA 1
ATOM 580 C C . LEU A 1 74 ? -22.978 5.569 13.859 1.00 78.56 74 LEU A C 1
ATOM 582 O O . LEU A 1 74 ? -23.303 6.754 13.904 1.00 78.56 74 LEU A O 1
ATOM 586 N N . LEU A 1 75 ? -21.732 5.193 13.569 1.00 78.00 75 LEU A N 1
ATOM 587 C CA . LEU A 1 75 ? -20.717 6.167 13.184 1.00 78.00 75 LEU A CA 1
ATOM 588 C C . LEU A 1 75 ? -21.096 6.835 11.858 1.00 78.00 75 LEU A C 1
ATOM 590 O O . LEU A 1 75 ? -21.280 6.173 10.831 1.00 78.00 75 LEU A O 1
ATOM 594 N N . SER A 1 76 ? -21.166 8.167 11.883 1.00 83.50 76 SER A N 1
ATOM 595 C CA . SER A 1 76 ? -21.273 8.981 10.673 1.00 83.50 76 SER A CA 1
ATOM 596 C C . SER A 1 76 ? -20.099 8.694 9.737 1.00 83.50 76 SER A C 1
ATOM 598 O O . SER A 1 76 ? -18.982 8.410 10.174 1.00 83.50 76 SER A O 1
ATOM 600 N N . THR A 1 77 ? -20.329 8.821 8.430 1.00 83.75 77 THR A N 1
ATOM 601 C CA . THR A 1 77 ? -19.270 8.683 7.420 1.00 83.75 77 THR A CA 1
ATOM 602 C C . THR A 1 77 ? -18.114 9.651 7.656 1.00 83.75 77 THR A C 1
ATOM 604 O O . THR A 1 77 ? -16.980 9.323 7.321 1.00 83.75 77 THR A O 1
ATOM 607 N N . GLN A 1 78 ? -18.400 10.814 8.246 1.00 83.12 78 GLN A N 1
ATOM 608 C CA . GLN A 1 78 ? -17.394 11.807 8.606 1.00 83.12 78 GLN A CA 1
ATOM 609 C C . GLN A 1 78 ? -16.500 11.306 9.749 1.00 83.12 78 GLN A C 1
ATOM 611 O O . GLN A 1 78 ? -15.284 11.277 9.600 1.00 83.12 78 GLN A O 1
ATOM 616 N N . ASN A 1 79 ? -17.095 10.777 10.820 1.00 84.62 79 ASN A N 1
ATOM 617 C CA . ASN A 1 79 ? -16.347 10.234 11.956 1.00 84.62 79 ASN A CA 1
ATOM 618 C C . ASN A 1 79 ? -15.481 9.036 11.533 1.00 84.62 79 ASN A C 1
ATOM 620 O O . ASN A 1 79 ? -14.341 8.916 11.963 1.00 84.62 79 ASN A O 1
ATOM 624 N N . VAL A 1 80 ? -15.982 8.163 10.645 1.00 87.62 80 VAL A N 1
ATOM 625 C CA . VAL A 1 80 ? -15.183 7.052 10.085 1.00 87.62 80 VAL A CA 1
ATOM 626 C C . VAL A 1 80 ? -13.959 7.574 9.331 1.00 87.62 80 VAL A C 1
ATOM 628 O O . VAL A 1 80 ? -12.881 6.992 9.438 1.00 87.62 80 VAL A O 1
ATOM 631 N N . LYS A 1 81 ? -14.111 8.673 8.582 1.00 87.56 81 LYS A N 1
ATOM 632 C CA . LYS A 1 81 ? -12.996 9.315 7.884 1.00 87.56 81 LYS A CA 1
ATOM 633 C C . LYS A 1 81 ? -11.979 9.887 8.872 1.00 87.56 81 LYS A C 1
ATOM 635 O O . LYS A 1 81 ? -10.796 9.632 8.702 1.00 87.56 81 LYS A O 1
ATOM 640 N N . GLU A 1 82 ? -12.431 10.602 9.896 1.00 87.81 82 GLU A N 1
ATOM 641 C CA . GLU A 1 82 ? -11.562 11.210 10.913 1.00 87.81 82 GLU A CA 1
ATOM 642 C C . GLU A 1 82 ? -10.763 10.157 11.687 1.00 87.81 82 GLU A C 1
ATOM 644 O O . GLU A 1 82 ? -9.552 10.295 11.846 1.00 87.81 82 GLU A O 1
ATOM 649 N N . TYR A 1 83 ? -11.400 9.051 12.086 1.00 87.50 83 TYR A N 1
ATOM 650 C CA . TYR A 1 83 ? -10.691 7.929 12.704 1.00 87.50 83 TYR A CA 1
ATOM 651 C C . TYR A 1 83 ? -9.660 7.309 11.760 1.00 87.50 83 TYR A C 1
ATOM 653 O O . TYR A 1 83 ? -8.545 7.005 12.176 1.00 87.50 83 TYR A O 1
ATOM 661 N N . ALA A 1 84 ? -10.007 7.139 10.486 1.00 87.81 84 ALA A N 1
ATOM 662 C CA . ALA A 1 84 ? -9.080 6.605 9.501 1.00 87.81 84 ALA A CA 1
ATOM 663 C C . ALA A 1 84 ? -7.893 7.558 9.247 1.00 87.81 84 ALA A C 1
ATOM 665 O O . ALA A 1 84 ? -6.757 7.099 9.153 1.00 87.81 84 ALA A O 1
ATOM 666 N N . GLU A 1 85 ? -8.123 8.873 9.195 1.00 89.38 85 GLU A N 1
ATOM 667 C CA . GLU A 1 85 ? -7.070 9.891 9.080 1.00 89.38 85 GLU A CA 1
ATOM 668 C C . GLU A 1 85 ? -6.168 9.926 10.322 1.00 89.38 85 GLU A C 1
ATOM 670 O O . GLU A 1 85 ? -4.952 10.045 10.176 1.00 89.38 85 GLU A O 1
ATOM 675 N N . ALA A 1 86 ? -6.726 9.735 11.522 1.00 87.25 86 ALA A N 1
ATOM 676 C CA . ALA A 1 86 ? -5.956 9.642 12.762 1.00 87.25 86 ALA A CA 1
ATOM 677 C C . ALA A 1 86 ? -5.000 8.436 12.777 1.00 87.25 86 ALA A C 1
ATOM 679 O O . ALA A 1 86 ? -3.888 8.540 13.288 1.00 87.25 86 ALA A O 1
ATOM 680 N N . ILE A 1 87 ? -5.403 7.307 12.183 1.00 85.25 87 ILE A N 1
ATOM 681 C CA . ILE A 1 87 ? -4.558 6.107 12.066 1.00 85.25 87 ILE A CA 1
ATOM 682 C C . ILE A 1 87 ? -3.490 6.282 10.971 1.00 85.25 87 ILE A C 1
ATOM 684 O O . ILE A 1 87 ? -2.361 5.817 11.126 1.00 85.25 87 ILE A O 1
ATOM 688 N N . CYS A 1 88 ? -3.833 6.945 9.863 1.00 80.50 88 CYS A N 1
ATOM 689 C CA . CYS A 1 88 ? -2.950 7.109 8.702 1.00 80.50 88 CYS A CA 1
ATOM 690 C C . CYS A 1 88 ? -1.939 8.258 8.843 1.00 80.50 88 CYS A C 1
ATOM 692 O O . CYS A 1 88 ? -0.892 8.240 8.198 1.00 80.50 88 CYS A O 1
ATOM 694 N N . GLY A 1 89 ? -2.269 9.291 9.623 1.00 80.44 89 GLY A N 1
ATOM 695 C CA . GLY A 1 89 ? -1.472 10.516 9.740 1.00 80.44 89 GLY A CA 1
ATOM 696 C C . GLY A 1 89 ? -1.510 11.421 8.500 1.00 80.44 89 GLY A C 1
ATOM 697 O O . GLY A 1 89 ? -0.722 12.359 8.401 1.00 80.44 89 GLY A O 1
ATOM 698 N N . HIS A 1 90 ? -2.400 11.160 7.538 1.00 80.75 90 HIS A N 1
ATOM 699 C CA . HIS A 1 90 ? -2.567 11.965 6.326 1.00 80.75 90 HIS A CA 1
ATOM 700 C C . HIS A 1 90 ? -4.023 11.963 5.842 1.00 80.75 90 HIS A C 1
ATOM 702 O O . HIS A 1 90 ? -4.767 11.012 6.091 1.00 80.75 90 HIS A O 1
ATOM 708 N N . SER A 1 91 ? -4.427 13.006 5.106 1.00 83.88 91 SER A N 1
ATOM 709 C CA . SER A 1 91 ? -5.824 13.151 4.681 1.00 83.88 91 SER A CA 1
ATOM 710 C C . SER A 1 91 ? -6.242 12.110 3.639 1.00 83.88 91 SER A C 1
ATOM 712 O O . SER A 1 91 ? -5.496 11.777 2.715 1.00 83.88 91 SER A O 1
ATOM 714 N N . LEU A 1 92 ? -7.463 11.601 3.793 1.00 84.19 92 LEU A N 1
ATOM 715 C CA . LEU A 1 92 ? -8.077 10.618 2.911 1.00 84.19 92 LEU A CA 1
ATOM 716 C C . LEU A 1 92 ? -8.995 11.304 1.893 1.00 84.19 92 LEU A C 1
ATOM 718 O O . LEU A 1 92 ? -9.710 12.267 2.189 1.00 84.19 92 LEU A O 1
ATOM 722 N N . GLY A 1 93 ? -9.015 10.775 0.669 1.00 80.75 93 GLY A N 1
ATOM 723 C CA . GLY A 1 93 ? -9.870 11.291 -0.400 1.00 80.75 93 GLY A CA 1
ATOM 724 C C . GLY A 1 93 ? -11.365 11.200 -0.066 1.00 80.75 93 GLY A C 1
ATOM 725 O O . GLY A 1 93 ? -11.808 10.311 0.660 1.00 80.75 93 GLY A O 1
ATOM 726 N N . LYS A 1 94 ? -12.180 12.087 -0.652 1.00 78.00 94 LYS A N 1
ATOM 727 C CA . LYS A 1 94 ? -13.638 12.174 -0.408 1.00 78.00 94 LYS A CA 1
ATOM 728 C C . LYS A 1 94 ? -14.384 10.847 -0.619 1.00 78.00 94 LYS A C 1
ATOM 730 O O . LYS A 1 94 ? -15.319 10.541 0.112 1.00 78.00 94 LYS A O 1
ATOM 735 N N . ASN A 1 95 ? -13.937 10.038 -1.580 1.00 82.25 95 ASN A N 1
ATOM 736 C CA . ASN A 1 95 ? -14.573 8.762 -1.924 1.00 82.25 95 ASN A CA 1
ATOM 737 C C . ASN A 1 95 ? -14.037 7.571 -1.116 1.00 82.25 95 ASN A C 1
ATOM 739 O O . ASN A 1 95 ? -14.530 6.456 -1.277 1.00 82.25 95 ASN A O 1
ATOM 743 N N . TRP A 1 96 ? -13.046 7.784 -0.245 1.00 88.06 96 TRP A N 1
ATOM 744 C CA . TRP A 1 96 ? -12.382 6.704 0.478 1.00 88.06 96 TRP A CA 1
ATOM 745 C C . TRP A 1 96 ? -13.356 5.903 1.347 1.00 88.06 96 TRP A C 1
ATOM 747 O O . TRP A 1 96 ? -13.374 4.678 1.264 1.00 88.06 96 TRP A O 1
ATOM 757 N N . VAL A 1 97 ? -14.235 6.583 2.093 1.00 85.88 97 VAL A N 1
ATOM 758 C CA . VAL A 1 97 ? -15.224 5.935 2.975 1.00 85.88 97 VAL A CA 1
ATOM 759 C C . VAL A 1 97 ? -16.207 5.067 2.182 1.00 85.88 97 VAL A C 1
ATOM 761 O O . VAL A 1 97 ? -16.575 3.983 2.629 1.00 85.88 97 VAL A O 1
ATOM 764 N N . SER A 1 98 ? -16.611 5.503 0.983 1.00 83.56 98 SER A N 1
ATOM 765 C CA . SER A 1 98 ? -17.487 4.719 0.098 1.00 83.56 98 SER A CA 1
ATOM 766 C C . SER A 1 98 ? -16.796 3.437 -0.375 1.00 83.56 98 SER A C 1
ATOM 768 O O . SER A 1 98 ? -17.356 2.338 -0.293 1.00 83.56 98 SER A O 1
ATOM 770 N N . THR A 1 99 ? -15.533 3.554 -0.789 1.00 82.56 99 THR A N 1
ATOM 771 C CA . THR A 1 99 ? -14.715 2.407 -1.191 1.00 82.56 99 THR A CA 1
ATOM 772 C C . THR A 1 99 ? -14.472 1.458 -0.014 1.00 82.56 99 THR A C 1
ATOM 774 O O . THR A 1 99 ? -14.630 0.251 -0.173 1.00 82.56 99 THR A O 1
ATOM 777 N N . PHE A 1 100 ? -14.170 1.984 1.177 1.00 85.56 100 PHE A N 1
ATOM 778 C CA . PHE A 1 100 ? -14.013 1.215 2.415 1.00 85.56 100 PHE A CA 1
ATOM 779 C C . PHE A 1 100 ? -15.281 0.418 2.751 1.00 85.56 100 PHE A C 1
ATOM 781 O O . PHE A 1 100 ? -15.218 -0.799 2.912 1.00 85.56 100 PHE A O 1
ATOM 788 N N . LYS A 1 101 ? -16.454 1.067 2.749 1.00 84.94 101 LYS A N 1
ATOM 789 C CA . LYS A 1 101 ? -17.749 0.399 2.972 1.00 84.94 101 LYS A CA 1
ATOM 790 C C . LYS A 1 101 ? -18.032 -0.688 1.939 1.00 84.94 101 LYS A C 1
ATOM 792 O O . LYS A 1 101 ? -18.602 -1.720 2.276 1.00 84.94 101 LYS A O 1
ATOM 797 N N . THR A 1 102 ? -17.639 -0.468 0.687 1.00 82.19 102 THR A N 1
ATOM 798 C CA . THR A 1 102 ? -17.820 -1.455 -0.386 1.00 82.19 102 THR A CA 1
ATOM 799 C C . THR A 1 102 ? -16.941 -2.686 -0.164 1.00 82.19 102 THR A C 1
ATOM 801 O O . THR A 1 102 ? -17.420 -3.807 -0.330 1.00 82.19 102 THR A O 1
ATOM 804 N N . ARG A 1 103 ? -15.685 -2.497 0.264 1.00 80.69 103 ARG A N 1
ATOM 805 C CA . ARG A 1 103 ? -14.757 -3.595 0.592 1.00 80.69 103 ARG A CA 1
ATOM 806 C C . ARG A 1 103 ? -15.222 -4.397 1.808 1.00 80.69 103 ARG A C 1
ATOM 808 O O . ARG A 1 103 ? -15.243 -5.621 1.757 1.00 80.69 103 ARG A O 1
ATOM 815 N N . HIS A 1 104 ? -15.669 -3.709 2.857 1.00 82.94 104 HIS A N 1
ATOM 816 C CA . HIS A 1 104 ? -16.069 -4.298 4.143 1.00 82.94 104 HIS A CA 1
ATOM 817 C C . HIS A 1 104 ? -17.581 -4.524 4.271 1.00 82.94 104 HIS A C 1
ATOM 819 O O . HIS A 1 104 ? -18.125 -4.655 5.364 1.00 82.94 104 HIS A O 1
ATOM 825 N N . ARG A 1 105 ? -18.298 -4.614 3.143 1.00 78.19 105 ARG A N 1
ATOM 826 C CA . ARG A 1 105 ? -19.766 -4.762 3.125 1.00 78.19 105 ARG A CA 1
ATOM 827 C C . ARG A 1 105 ? -20.260 -6.008 3.870 1.00 78.19 105 ARG A C 1
ATOM 829 O O . ARG A 1 105 ? -21.397 -6.030 4.330 1.00 78.19 105 ARG A O 1
ATOM 836 N N . ARG A 1 106 ? -19.439 -7.059 3.935 1.00 75.31 106 ARG A N 1
ATOM 837 C CA . ARG A 1 106 ? -19.782 -8.330 4.595 1.00 75.31 106 ARG A CA 1
ATOM 838 C C . ARG A 1 106 ? -19.410 -8.367 6.080 1.00 75.31 106 ARG A C 1
ATOM 840 O O . ARG A 1 106 ? -19.989 -9.167 6.799 1.00 75.31 106 ARG A O 1
ATOM 847 N N . THR A 1 107 ? -18.471 -7.529 6.515 1.00 76.75 107 THR A N 1
ATOM 848 C CA . THR A 1 107 ? -17.914 -7.515 7.880 1.00 76.75 107 THR A CA 1
ATOM 849 C C . THR A 1 107 ? -18.513 -6.413 8.751 1.00 76.75 107 THR A C 1
ATOM 851 O O . THR A 1 107 ? -18.544 -6.538 9.973 1.00 76.75 107 THR A O 1
ATOM 854 N N . LEU A 1 108 ? -19.032 -5.344 8.142 1.00 79.06 108 LEU A N 1
ATOM 855 C CA . LEU A 1 108 ? -19.749 -4.291 8.854 1.00 79.06 108 LEU A CA 1
ATOM 856 C C . LEU A 1 108 ? -21.155 -4.766 9.244 1.00 79.06 108 LEU A C 1
ATOM 858 O O . LEU A 1 108 ? -22.003 -5.022 8.388 1.00 79.06 108 LEU A O 1
ATOM 862 N N . VAL A 1 109 ? -21.418 -4.815 10.552 1.00 65.56 109 VAL A N 1
ATOM 863 C CA . VAL A 1 109 ? -22.726 -5.183 11.128 1.00 65.56 109 VAL A CA 1
ATOM 864 C C . VAL A 1 109 ? -23.767 -4.077 10.904 1.00 65.56 109 VAL A C 1
ATOM 866 O O . VAL A 1 109 ? -24.970 -4.337 10.919 1.00 65.56 109 VAL A O 1
ATOM 869 N N . SER A 1 110 ? -23.323 -2.854 10.583 1.00 56.81 110 SER A N 1
ATOM 870 C CA . SER A 1 110 ? -24.186 -1.736 10.178 1.00 56.81 110 SER A CA 1
ATOM 871 C C . SER A 1 110 ? -24.784 -1.937 8.776 1.00 56.81 110 SER A C 1
ATOM 873 O O . SER A 1 110 ? -24.516 -1.206 7.821 1.00 56.81 110 SER A O 1
ATOM 875 N N . LYS A 1 111 ? -25.670 -2.924 8.635 1.00 51.31 111 LYS A N 1
ATOM 876 C CA . LYS A 1 111 ? -26.677 -2.897 7.577 1.00 51.31 111 LYS A CA 1
ATOM 877 C C . LYS A 1 111 ? -27.557 -1.687 7.865 1.00 51.31 111 LYS A C 1
ATOM 879 O O . LYS A 1 111 ? -28.400 -1.726 8.756 1.00 51.31 111 LYS A O 1
ATOM 884 N N . SER A 1 112 ? -27.353 -0.597 7.129 1.00 38.69 112 SER A N 1
ATOM 885 C CA . SER A 1 112 ? -28.367 0.445 7.046 1.00 38.69 112 SER A CA 1
ATOM 886 C C . SER A 1 112 ? -29.639 -0.234 6.549 1.00 38.69 112 SER A C 1
ATOM 888 O O . SER A 1 112 ? -29.705 -0.643 5.387 1.00 38.69 112 SER A O 1
ATOM 890 N N . VAL A 1 113 ? -30.624 -0.391 7.429 1.00 34.28 113 VAL A N 1
ATOM 891 C CA . VAL A 1 113 ? -32.005 -0.606 7.009 1.00 34.28 113 VAL A CA 1
ATOM 892 C C . VAL A 1 113 ? -32.283 0.488 5.972 1.00 34.28 113 VAL A C 1
ATOM 894 O O . VAL A 1 113 ? -32.047 1.661 6.284 1.00 34.28 113 VAL A O 1
ATOM 897 N N . PRO A 1 114 ? -32.661 0.161 4.721 1.00 32.47 114 PRO A N 1
ATOM 898 C CA . PRO A 1 114 ? -33.050 1.190 3.774 1.00 32.47 114 PRO A CA 1
ATOM 899 C C . PRO A 1 114 ? -34.189 1.956 4.434 1.00 32.47 114 PRO A C 1
ATOM 901 O O . PRO A 1 114 ? -35.212 1.365 4.780 1.00 32.47 114 PRO A O 1
ATOM 904 N N . ALA A 1 115 ? -33.948 3.240 4.698 1.00 38.94 115 ALA A N 1
ATOM 905 C CA . ALA A 1 115 ? -34.892 4.134 5.336 1.00 38.94 115 ALA A CA 1
ATOM 906 C C . ALA A 1 115 ? -36.178 4.151 4.506 1.00 38.94 115 ALA A C 1
ATOM 908 O O . ALA A 1 115 ? -36.321 4.906 3.545 1.00 38.94 115 ALA A O 1
ATOM 909 N N . SER A 1 116 ? -37.111 3.282 4.879 1.00 35.09 116 SER A N 1
ATOM 910 C CA . SER A 1 116 ? -38.504 3.379 4.494 1.00 35.09 116 SER A CA 1
ATOM 911 C C . SER A 1 116 ? -38.991 4.629 5.205 1.00 35.09 116 SER A C 1
ATOM 913 O O . SER A 1 116 ? -39.284 4.587 6.395 1.00 35.09 116 SER A O 1
ATOM 915 N N . ARG A 1 117 ? -38.943 5.778 4.522 1.00 36.38 117 ARG A N 1
ATOM 916 C CA . ARG A 1 117 ? -39.566 7.010 5.010 1.00 36.38 117 ARG A CA 1
ATOM 917 C C . ARG A 1 117 ? -41.032 6.680 5.315 1.00 36.38 117 ARG A C 1
ATOM 919 O O . ARG A 1 117 ? -41.752 6.374 4.362 1.00 36.38 117 ARG A O 1
ATOM 926 N N . PRO A 1 118 ? -41.516 6.758 6.566 1.00 38.69 118 PRO A N 1
ATOM 927 C CA . PRO A 1 118 ? -42.945 6.861 6.762 1.00 38.69 118 PRO A CA 1
ATOM 928 C C . PRO A 1 118 ? -43.361 8.212 6.175 1.00 38.69 118 PRO A C 1
ATOM 930 O O . PRO A 1 118 ? -42.842 9.270 6.535 1.00 38.69 118 PRO A O 1
ATOM 933 N N . ARG A 1 119 ? -44.238 8.146 5.175 1.00 37.66 119 ARG A N 1
ATOM 934 C CA . ARG A 1 119 ? -44.931 9.291 4.588 1.00 37.66 119 ARG A CA 1
ATOM 935 C C . ARG A 1 119 ? -45.568 10.101 5.730 1.00 37.66 119 ARG A C 1
ATOM 937 O O . ARG A 1 119 ? -46.283 9.496 6.527 1.00 37.66 119 ARG A O 1
ATOM 944 N N . PRO A 1 120 ? -45.337 11.420 5.840 1.00 45.31 120 PRO A N 1
ATOM 945 C CA . PRO A 1 120 ? -46.020 12.208 6.856 1.00 45.31 120 PRO A CA 1
ATOM 946 C C . PRO A 1 120 ? -47.526 12.244 6.533 1.00 45.31 120 PRO A C 1
ATOM 948 O O . PRO A 1 120 ? -47.880 12.516 5.379 1.00 45.31 120 PRO A O 1
ATOM 951 N N . PRO A 1 121 ? -48.422 11.943 7.491 1.00 48.78 121 PRO A N 1
ATOM 952 C CA . PRO A 1 121 ? -49.842 12.214 7.320 1.00 48.78 121 PRO A CA 1
ATOM 953 C C . PRO A 1 121 ? -50.107 13.732 7.338 1.00 48.78 121 PRO A C 1
ATOM 955 O O . PRO A 1 121 ? -49.306 14.493 7.891 1.00 48.78 121 PRO A O 1
ATOM 958 N N . PRO A 1 122 ? -51.195 14.185 6.690 1.00 41.31 122 PRO A N 1
ATOM 959 C CA . PRO A 1 122 ? -51.485 15.599 6.510 1.00 41.31 122 PRO A CA 1
ATOM 960 C C . PRO A 1 122 ? -51.804 16.288 7.840 1.00 41.31 122 PRO A C 1
ATOM 962 O O . PRO A 1 122 ? -52.413 15.715 8.740 1.00 41.31 122 PRO A O 1
ATOM 965 N N . VAL A 1 123 ? -51.371 17.544 7.910 1.00 48.06 123 VAL A N 1
ATOM 966 C CA . VAL A 1 123 ? -51.592 18.500 8.994 1.00 48.06 123 VAL A CA 1
ATOM 967 C C . VAL A 1 123 ? -53.088 18.646 9.279 1.00 48.06 123 VAL A C 1
ATOM 969 O O . VAL A 1 123 ? -53.856 18.993 8.385 1.00 48.06 123 VAL A O 1
ATOM 972 N N . VAL A 1 124 ? -53.473 18.463 10.540 1.00 38.91 124 VAL A N 1
ATOM 973 C CA . VAL A 1 124 ? -54.716 18.998 11.106 1.00 38.91 124 VAL A CA 1
ATOM 974 C C . VAL A 1 124 ? -54.370 19.626 12.452 1.00 38.91 124 VAL A C 1
ATOM 976 O O . VAL A 1 124 ? -53.788 18.979 13.320 1.00 38.91 124 VAL A O 1
ATOM 979 N N . GLN A 1 125 ? -54.654 20.920 12.567 1.00 39.53 125 GLN A N 1
ATOM 980 C CA . GLN A 1 125 ? -54.515 21.720 13.779 1.00 39.53 125 GLN A CA 1
ATOM 981 C C . GLN A 1 125 ? -55.664 21.396 14.744 1.00 39.53 125 GLN A C 1
ATOM 983 O O . GLN A 1 125 ? -56.807 21.308 14.303 1.00 39.53 125 GLN A O 1
ATOM 988 N N . ALA A 1 126 ? -55.373 21.276 16.040 1.00 34.66 126 ALA A N 1
ATOM 989 C CA . ALA A 1 126 ? -56.344 21.463 17.119 1.00 34.66 126 ALA A CA 1
ATOM 990 C C . ALA A 1 126 ? -55.614 21.771 18.438 1.00 34.66 126 ALA A C 1
ATOM 992 O O . ALA A 1 126 ? -54.507 21.294 18.680 1.00 34.66 126 ALA A O 1
ATOM 993 N N . GLU A 1 127 ? -56.237 22.634 19.227 1.00 31.17 127 GLU A N 1
ATOM 994 C CA . GLU A 1 127 ? -55.683 23.466 20.291 1.00 31.17 127 GLU A CA 1
ATOM 995 C C . GLU A 1 127 ? -55.458 22.785 21.654 1.00 31.17 127 GLU A C 1
ATOM 997 O O . GLU A 1 127 ? -56.078 21.785 21.996 1.00 31.17 127 GLU A O 1
ATOM 1002 N N . ALA A 1 128 ? -54.575 23.434 22.425 1.00 35.44 128 ALA A N 1
ATOM 1003 C CA . ALA A 1 128 ? -54.622 23.724 23.863 1.00 35.44 128 ALA A CA 1
ATOM 1004 C C . ALA A 1 128 ? -55.210 22.696 24.854 1.00 35.44 128 ALA A C 1
ATOM 1006 O O . ALA A 1 128 ? -56.418 22.504 24.916 1.00 35.44 128 ALA A O 1
ATOM 1007 N N . ALA A 1 129 ? -54.372 22.243 25.801 1.00 32.59 129 ALA A N 1
ATOM 1008 C CA . ALA A 1 129 ? -54.651 22.371 27.241 1.00 32.59 129 ALA A CA 1
ATOM 1009 C C . ALA A 1 129 ? -53.456 21.944 28.124 1.00 32.59 129 ALA A C 1
ATOM 1011 O O . ALA A 1 129 ? -52.896 20.867 27.966 1.00 32.59 129 ALA A O 1
ATOM 1012 N N . ALA A 1 130 ? -53.163 22.802 29.107 1.00 34.25 130 ALA A N 1
ATOM 1013 C CA . ALA A 1 130 ? -52.786 22.479 30.489 1.00 34.25 130 ALA A CA 1
ATOM 1014 C C . ALA A 1 130 ? -51.471 21.716 30.799 1.00 34.25 130 ALA A C 1
ATOM 1016 O O . ALA A 1 130 ? -51.416 20.496 30.866 1.00 34.25 130 ALA A O 1
ATOM 1017 N N . GLY A 1 131 ? -50.442 22.502 31.140 1.00 36.81 131 GLY A N 1
ATOM 1018 C CA . GLY A 1 131 ? -49.762 22.493 32.448 1.00 36.81 131 GLY A CA 1
ATOM 1019 C C . GLY A 1 131 ? -49.242 21.182 33.061 1.00 36.81 131 GLY A C 1
ATOM 1020 O O . GLY A 1 131 ? -49.996 20.467 33.707 1.00 36.81 131 GLY A O 1
ATOM 1021 N N . ALA A 1 132 ? -47.915 21.002 33.054 1.00 40.47 132 ALA A N 1
ATOM 1022 C CA . ALA A 1 132 ? -47.146 20.443 34.179 1.00 40.47 132 ALA A CA 1
ATOM 1023 C C . ALA A 1 132 ? -45.640 20.781 34.032 1.00 40.47 132 ALA A C 1
ATOM 1025 O O . ALA A 1 132 ? -45.143 20.835 32.905 1.00 40.47 132 ALA A O 1
ATOM 1026 N N . PRO A 1 133 ? -44.912 21.053 35.135 1.00 44.16 133 PRO A N 1
ATOM 1027 C CA . PRO A 1 133 ? -43.599 21.695 35.111 1.00 44.16 133 PRO A CA 1
ATOM 1028 C C . PRO A 1 133 ? -42.439 20.730 34.827 1.00 44.16 133 PRO A C 1
ATOM 1030 O O . PRO A 1 133 ? -42.461 19.554 35.187 1.00 44.16 133 PRO A O 1
ATOM 1033 N N . LEU A 1 134 ? -41.393 21.286 34.213 1.00 42.53 134 LEU A N 1
ATOM 1034 C CA . LEU A 1 134 ? -40.123 20.643 33.884 1.00 42.53 134 LEU A CA 1
ATOM 1035 C C . LEU A 1 134 ? -39.433 20.081 35.138 1.00 42.53 134 LEU A C 1
ATOM 1037 O O . LEU A 1 134 ? -39.054 20.840 36.030 1.00 42.53 134 LEU A O 1
ATOM 1041 N N . GLN A 1 135 ? -39.202 18.767 35.169 1.00 56.72 135 GLN A N 1
ATOM 1042 C CA . GLN A 1 135 ? -38.205 18.156 36.050 1.00 56.72 135 GLN A CA 1
ATOM 1043 C C . GLN A 1 135 ? -36.923 17.854 35.256 1.00 56.72 135 GLN A C 1
ATOM 1045 O O . GLN A 1 135 ? -37.014 17.345 34.135 1.00 56.72 135 GLN A O 1
ATOM 1050 N N . PRO A 1 136 ? -35.728 18.154 35.795 1.00 46.12 136 PRO A N 1
ATOM 1051 C CA . PRO A 1 136 ? -34.472 17.838 35.130 1.00 46.12 136 PRO A CA 1
ATOM 1052 C C . PRO A 1 136 ? -34.213 16.324 35.152 1.00 46.12 136 PRO A C 1
ATOM 1054 O O . PRO A 1 136 ? -34.242 15.681 36.201 1.00 46.12 136 PRO A O 1
ATOM 1057 N N . LEU A 1 137 ? -33.942 15.770 33.968 1.00 41.28 137 LEU A N 1
ATOM 1058 C CA . LEU A 1 137 ? -33.455 14.409 33.740 1.00 41.28 137 LEU A CA 1
ATOM 1059 C C . LEU A 1 137 ? -32.158 14.171 34.530 1.00 41.28 137 LEU A C 1
ATOM 1061 O O . LEU A 1 137 ? -31.062 14.481 34.066 1.00 41.28 137 LEU A O 1
ATOM 1065 N N . ASN A 1 138 ? -32.284 13.584 35.720 1.00 45.34 138 ASN A N 1
ATOM 1066 C CA . ASN A 1 138 ? -31.173 12.933 36.398 1.00 45.34 138 ASN A CA 1
ATOM 1067 C C . ASN A 1 138 ? -30.760 11.707 35.571 1.00 45.34 138 ASN A C 1
ATOM 1069 O O . ASN A 1 138 ? -31.431 10.675 35.573 1.00 45.34 138 ASN A O 1
ATOM 1073 N N . LEU A 1 139 ? -29.650 11.841 34.844 1.00 44.38 139 LEU A N 1
ATOM 1074 C CA . LEU A 1 139 ? -28.915 10.746 34.217 1.00 44.38 139 LEU A CA 1
ATOM 1075 C C . LEU A 1 139 ? -28.330 9.844 35.315 1.00 44.38 139 LEU A C 1
ATOM 1077 O O . LEU A 1 139 ? -27.195 10.038 35.745 1.00 44.38 139 LEU A O 1
ATOM 1081 N N . LEU A 1 140 ? -29.098 8.852 35.769 1.00 42.03 140 LEU A N 1
ATOM 1082 C CA . LEU A 1 140 ? -28.525 7.682 36.430 1.00 42.03 140 LEU A CA 1
ATOM 1083 C C . LEU A 1 140 ? -28.094 6.662 35.359 1.00 42.03 140 LEU A C 1
ATOM 1085 O O . LEU A 1 140 ? -28.879 6.370 34.453 1.00 42.03 140 LEU A O 1
ATOM 1089 N N . PRO A 1 141 ? -26.881 6.090 35.445 1.00 47.22 141 PRO A N 1
ATOM 1090 C CA . PRO A 1 141 ? -26.482 4.988 34.579 1.00 47.22 141 PRO A CA 1
ATOM 1091 C C . PRO A 1 141 ? -27.295 3.722 34.914 1.00 47.22 141 PRO A C 1
ATOM 1093 O O . PRO A 1 141 ? -27.694 3.535 36.068 1.00 47.22 141 PRO A O 1
ATOM 1096 N N . PRO A 1 142 ? -27.547 2.830 33.936 1.00 44.12 142 PRO A N 1
ATOM 1097 C CA . PRO A 1 142 ? -28.277 1.597 34.188 1.00 44.12 142 PRO A CA 1
ATOM 1098 C C . PRO A 1 142 ? -27.474 0.699 35.132 1.00 44.12 142 PRO A C 1
ATOM 1100 O O . PRO A 1 142 ? -26.324 0.348 34.865 1.00 44.12 142 PRO A O 1
ATOM 1103 N N . ALA A 1 143 ? -28.104 0.325 36.242 1.00 40.75 143 ALA A N 1
ATOM 1104 C CA . ALA A 1 143 ? -27.578 -0.635 37.195 1.00 40.75 143 ALA A CA 1
ATOM 1105 C C . ALA A 1 143 ? -27.367 -1.998 36.513 1.00 40.75 143 ALA A C 1
ATOM 1107 O O . ALA A 1 143 ? -28.324 -2.694 36.170 1.00 40.75 143 ALA A O 1
ATOM 1108 N N . THR A 1 144 ? -26.108 -2.401 36.340 1.00 44.56 144 THR A N 1
ATOM 1109 C CA . THR A 1 144 ? -25.750 -3.781 36.004 1.00 44.56 144 THR A CA 1
ATOM 1110 C C . THR A 1 144 ? -26.000 -4.659 37.225 1.00 44.56 144 THR A C 1
ATOM 1112 O O . THR A 1 144 ? -25.328 -4.559 38.252 1.00 44.56 144 THR A O 1
ATOM 1115 N N . ARG A 1 145 ? -27.021 -5.503 37.117 1.00 48.75 145 ARG A N 1
ATOM 1116 C CA . ARG A 1 145 ? -27.497 -6.425 38.143 1.00 48.75 145 ARG A CA 1
ATOM 1117 C C . ARG A 1 145 ? -26.726 -7.751 38.066 1.00 48.75 145 ARG A C 1
ATOM 1119 O O . ARG A 1 145 ? -27.179 -8.657 37.386 1.00 48.75 145 ARG A O 1
ATOM 1126 N N . SER A 1 146 ? -25.601 -7.851 38.778 1.00 41.09 146 SER A N 1
ATOM 1127 C CA . SER A 1 146 ? -25.046 -9.090 39.373 1.00 41.09 146 SER A CA 1
ATOM 1128 C C . SER A 1 146 ? -23.755 -8.749 40.129 1.00 41.09 146 SER A C 1
ATOM 1130 O O . SER A 1 146 ? -22.651 -8.843 39.598 1.00 41.09 146 SER A O 1
ATOM 1132 N N . GLY A 1 147 ? -23.893 -8.269 41.364 1.00 45.50 147 GLY A N 1
ATOM 1133 C CA . GLY A 1 147 ? -22.755 -7.992 42.238 1.00 45.50 147 GLY A CA 1
ATOM 1134 C C . GLY A 1 147 ? -22.238 -9.269 42.891 1.00 45.50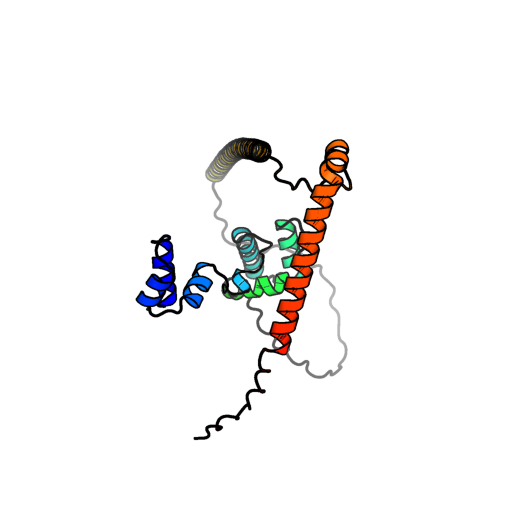 147 GLY A C 1
ATOM 1135 O O . GLY A 1 147 ? -22.547 -9.517 44.055 1.00 45.50 147 GLY A O 1
ATOM 1136 N N . GLU A 1 148 ? -21.447 -10.063 42.170 1.00 60.47 148 GLU A N 1
ATOM 1137 C CA . GLU A 1 148 ? -20.486 -10.947 42.833 1.00 60.47 148 GLU A CA 1
ATOM 1138 C C . GLU A 1 148 ? -19.428 -10.051 43.478 1.00 60.47 148 GLU A C 1
ATOM 1140 O O . GLU A 1 148 ? -18.665 -9.355 42.807 1.00 60.47 148 GLU A O 1
ATOM 1145 N N . LYS A 1 149 ? -19.438 -9.993 44.811 1.00 64.94 149 LYS A N 1
ATOM 1146 C CA . LYS A 1 149 ? -18.420 -9.274 45.574 1.00 64.94 149 LYS A CA 1
ATOM 1147 C C . LYS A 1 149 ? -17.115 -10.050 45.429 1.00 64.94 149 LYS A C 1
ATOM 1149 O O . LYS A 1 149 ? -16.899 -11.019 46.150 1.00 64.94 149 LYS A O 1
ATOM 1154 N N . ILE A 1 150 ? -16.275 -9.632 44.484 1.00 65.06 150 ILE A N 1
ATOM 1155 C CA . ILE A 1 150 ? -14.887 -10.089 44.367 1.00 65.06 150 ILE A CA 1
ATOM 1156 C C . ILE A 1 150 ? -14.252 -9.928 45.752 1.00 65.06 150 ILE A C 1
ATOM 1158 O O . ILE A 1 150 ? -14.317 -8.845 46.343 1.00 65.06 150 ILE A O 1
ATOM 1162 N N . SER A 1 151 ? -13.709 -11.010 46.309 1.00 76.81 151 SER A N 1
ATOM 1163 C CA . SER A 1 151 ? -13.080 -10.949 47.626 1.00 76.81 151 SER A CA 1
ATOM 1164 C C . SER A 1 151 ? -11.877 -10.000 47.573 1.00 76.81 151 SER A C 1
ATOM 1166 O O . SER A 1 151 ? -11.199 -9.892 46.550 1.00 76.81 151 SER A O 1
ATOM 1168 N N . ASN A 1 152 ? -11.584 -9.297 48.673 1.00 80.12 152 ASN A N 1
ATOM 1169 C CA . ASN A 1 152 ? -10.426 -8.389 48.735 1.00 80.12 152 ASN A CA 1
ATOM 1170 C C . ASN A 1 152 ? -9.119 -9.086 48.322 1.00 80.12 152 ASN A C 1
ATOM 1172 O O . ASN A 1 152 ? -8.253 -8.475 47.706 1.00 80.12 152 ASN A O 1
ATOM 1176 N N . GLU A 1 153 ? -9.007 -10.379 48.611 1.00 79.75 153 GLU A N 1
ATOM 1177 C CA . GLU A 1 153 ? -7.864 -11.217 48.262 1.00 79.75 153 GLU A CA 1
ATOM 1178 C C . GLU A 1 153 ? -7.735 -11.438 46.744 1.00 79.75 153 GLU A C 1
ATOM 1180 O O . GLU A 1 153 ? -6.650 -11.284 46.181 1.00 79.75 153 GLU A O 1
ATOM 1185 N N . GLN A 1 154 ? -8.853 -11.678 46.048 1.00 84.00 154 GLN A N 1
ATOM 1186 C CA . GLN A 1 154 ? -8.879 -11.745 44.583 1.00 84.00 154 GLN A CA 1
ATOM 1187 C C . GLN A 1 154 ? -8.551 -10.395 43.938 1.00 84.00 154 GLN A C 1
ATOM 1189 O O . GLN A 1 154 ? -7.875 -10.340 42.913 1.00 84.00 154 GLN A O 1
ATOM 1194 N N . LEU A 1 155 ? -8.975 -9.295 44.559 1.00 84.38 155 LEU A N 1
ATOM 1195 C CA . LEU A 1 155 ? -8.701 -7.939 44.085 1.00 84.38 155 LEU A CA 1
ATOM 1196 C C . LEU A 1 155 ? -7.204 -7.594 44.197 1.00 84.38 155 LEU A C 1
ATOM 1198 O O . LEU A 1 155 ? -6.626 -7.011 43.278 1.00 84.38 155 LEU A O 1
ATOM 1202 N N . ILE A 1 156 ? -6.559 -8.016 45.289 1.00 88.00 156 ILE A N 1
ATOM 1203 C CA . ILE A 1 156 ? -5.109 -7.880 45.492 1.00 88.00 156 ILE A CA 1
ATOM 1204 C C . ILE A 1 156 ? -4.335 -8.736 44.482 1.00 88.00 156 ILE A C 1
ATOM 1206 O O . ILE A 1 156 ? -3.402 -8.234 43.855 1.00 88.00 156 ILE A O 1
ATOM 1210 N N . SER A 1 157 ? -4.750 -9.989 44.272 1.00 90.50 157 SER A N 1
ATOM 1211 C CA . SER A 1 157 ? -4.114 -10.894 43.306 1.00 90.50 157 SER A CA 1
ATOM 1212 C C . SER A 1 157 ? -4.212 -10.368 41.868 1.00 90.50 157 SER A C 1
ATOM 1214 O O . SER A 1 157 ? -3.198 -10.285 41.174 1.00 90.50 157 SER A O 1
ATOM 1216 N N . CYS A 1 158 ? -5.391 -9.895 41.446 1.00 86.31 158 CYS A N 1
ATOM 1217 C CA . CYS A 1 158 ? -5.573 -9.259 40.138 1.00 86.31 158 CYS A CA 1
ATOM 1218 C C . CYS A 1 158 ? -4.688 -8.022 39.969 1.00 86.31 158 CYS A C 1
ATOM 1220 O O . CYS A 1 158 ? -4.106 -7.823 38.906 1.00 86.31 158 CYS A O 1
ATOM 1222 N N . LYS A 1 159 ? -4.554 -7.191 41.009 1.00 92.75 159 LYS A N 1
ATOM 1223 C CA . LYS A 1 159 ? -3.706 -5.996 40.947 1.00 92.75 159 LYS A CA 1
ATOM 1224 C C . LYS A 1 159 ? -2.228 -6.356 40.772 1.00 92.75 159 LYS A C 1
ATOM 1226 O O . LYS A 1 159 ? -1.558 -5.741 39.950 1.00 92.75 159 LYS A O 1
ATOM 1231 N N . GLN A 1 160 ? -1.741 -7.361 41.499 1.00 92.44 160 GLN A N 1
ATOM 1232 C CA . GLN A 1 160 ? -0.362 -7.845 41.378 1.00 92.44 160 GLN A CA 1
ATOM 1233 C C . GLN A 1 160 ? -0.087 -8.475 40.006 1.00 92.44 160 GLN A C 1
ATOM 1235 O O . GLN A 1 160 ? 0.961 -8.212 39.420 1.00 92.44 160 GLN A O 1
ATOM 1240 N N . ALA A 1 161 ? -1.033 -9.251 39.468 1.00 91.44 161 ALA A N 1
ATOM 1241 C CA . ALA A 1 161 ? -0.931 -9.823 38.124 1.00 91.44 161 ALA A CA 1
ATOM 1242 C C . ALA A 1 161 ? -0.902 -8.736 37.037 1.00 91.44 161 ALA A C 1
ATOM 1244 O O . ALA A 1 161 ? -0.097 -8.791 36.112 1.00 91.44 161 ALA A O 1
ATOM 1245 N N . LEU A 1 162 ? -1.728 -7.699 37.182 1.00 93.38 162 LEU A N 1
ATOM 1246 C CA . LEU A 1 162 ? -1.733 -6.568 36.259 1.00 93.38 162 LEU A CA 1
ATOM 1247 C C . LEU A 1 162 ? -0.417 -5.778 36.326 1.00 93.38 162 LEU A C 1
ATOM 1249 O O . LEU A 1 162 ? 0.059 -5.246 35.325 1.00 93.38 162 LEU A O 1
ATOM 1253 N N . GLU A 1 163 ? 0.181 -5.677 37.511 1.00 92.62 163 GLU A N 1
ATOM 1254 C CA . GLU A 1 163 ? 1.447 -4.979 37.711 1.00 92.62 163 GLU A CA 1
ATOM 1255 C C . GLU A 1 163 ? 2.634 -5.757 37.122 1.00 92.62 163 GLU A C 1
ATOM 1257 O O . GLU A 1 163 ? 3.488 -5.148 36.473 1.00 92.62 163 GLU A O 1
ATOM 1262 N N . SER A 1 164 ? 2.658 -7.088 37.251 1.00 94.00 164 SER A N 1
ATOM 1263 C CA . SER A 1 164 ? 3.681 -7.928 36.615 1.00 94.00 164 SER A CA 1
ATOM 1264 C C . SER A 1 164 ? 3.556 -7.939 35.088 1.00 94.00 164 SER A C 1
ATOM 1266 O O . SER A 1 164 ? 4.567 -7.826 34.395 1.00 94.00 164 SER A O 1
ATOM 1268 N N . GLU A 1 165 ? 2.335 -7.959 34.550 1.00 93.69 165 GLU A N 1
ATOM 1269 C CA . GLU A 1 165 ? 2.086 -7.828 33.110 1.00 93.69 165 GLU A CA 1
ATOM 1270 C C . GLU A 1 165 ? 2.550 -6.461 32.582 1.00 93.69 165 GLU A C 1
ATOM 1272 O O . GLU A 1 165 ? 3.233 -6.376 31.563 1.00 93.69 165 GLU A O 1
ATOM 1277 N N . ASN A 1 166 ? 2.285 -5.378 33.318 1.00 93.38 166 ASN A N 1
ATOM 1278 C CA . ASN A 1 166 ? 2.787 -4.050 32.961 1.00 93.38 166 ASN A CA 1
ATOM 1279 C C . ASN A 1 166 ? 4.319 -3.967 32.986 1.00 93.38 166 ASN A C 1
ATOM 1281 O O . ASN A 1 166 ? 4.912 -3.243 32.184 1.00 93.38 166 ASN A O 1
ATOM 1285 N N . GLN A 1 167 ? 4.978 -4.666 33.910 1.00 93.69 167 GLN A N 1
ATOM 1286 C CA . GLN A 1 167 ? 6.439 -4.748 33.928 1.00 93.69 167 GLN A CA 1
ATOM 1287 C C . GLN A 1 167 ? 6.966 -5.536 32.727 1.00 93.69 167 GLN A C 1
ATOM 1289 O O . GLN A 1 167 ? 7.913 -5.084 32.085 1.00 93.69 167 GLN A O 1
ATOM 1294 N N . HIS A 1 168 ? 6.320 -6.647 32.377 1.00 94.50 168 HIS A N 1
ATOM 1295 C CA . HIS A 1 168 ? 6.664 -7.444 31.203 1.00 94.50 168 HIS A CA 1
ATOM 1296 C C . HIS A 1 168 ? 6.500 -6.653 29.895 1.00 94.50 168 HIS A C 1
ATOM 1298 O O . HIS A 1 168 ? 7.428 -6.568 29.096 1.00 94.50 168 HIS A O 1
ATOM 1304 N N . LEU A 1 169 ? 5.383 -5.947 29.717 1.00 95.62 169 LEU A N 1
ATOM 1305 C CA . LEU A 1 169 ? 5.168 -5.096 28.542 1.00 95.62 169 LEU A CA 1
ATOM 1306 C C . LEU A 1 169 ? 6.206 -3.969 28.438 1.00 95.62 169 LEU A C 1
ATOM 1308 O O . LEU A 1 169 ? 6.634 -3.606 27.341 1.00 95.62 169 LEU A O 1
ATOM 1312 N N . LYS A 1 170 ? 6.652 -3.412 29.572 1.00 96.62 170 LYS A N 1
ATOM 1313 C CA . LYS A 1 170 ? 7.724 -2.404 29.587 1.00 96.62 170 LYS A CA 1
ATOM 1314 C C . LYS A 1 170 ? 9.056 -2.982 29.116 1.00 96.62 170 LYS A C 1
ATOM 1316 O O . LYS A 1 170 ? 9.772 -2.289 28.390 1.00 96.62 170 LYS A O 1
ATOM 1321 N N . THR A 1 171 ? 9.400 -4.209 29.510 1.00 96.50 171 THR A N 1
ATOM 1322 C CA . THR A 1 171 ? 10.648 -4.844 29.065 1.00 96.50 171 THR A CA 1
ATOM 1323 C C . THR A 1 171 ? 10.586 -5.213 27.588 1.00 96.50 171 THR A C 1
ATOM 1325 O O . THR A 1 171 ? 11.519 -4.888 26.857 1.00 96.50 171 THR A O 1
ATOM 1328 N N . GLU A 1 172 ? 9.475 -5.777 27.112 1.00 96.00 172 GLU A N 1
ATOM 1329 C CA . GLU A 1 172 ? 9.274 -6.062 25.686 1.00 96.00 172 GLU A CA 1
ATOM 1330 C C . GLU A 1 172 ? 9.355 -4.796 24.833 1.00 96.00 172 GLU A C 1
ATOM 1332 O O . GLU A 1 172 ? 10.080 -4.754 23.839 1.00 96.00 172 GLU A O 1
ATOM 1337 N N . HIS A 1 173 ? 8.692 -3.717 25.254 1.00 95.56 173 HIS A N 1
ATOM 1338 C CA . HIS A 1 173 ? 8.759 -2.441 24.547 1.00 95.56 173 HIS A CA 1
ATOM 1339 C C . HIS A 1 173 ? 10.187 -1.868 24.523 1.00 95.56 173 HIS A C 1
ATOM 1341 O O . HIS A 1 173 ? 10.609 -1.283 23.522 1.00 95.56 173 HIS A O 1
ATOM 1347 N N . ALA A 1 174 ? 10.957 -2.039 25.603 1.00 96.88 174 ALA A N 1
ATOM 1348 C CA . ALA A 1 174 ? 12.360 -1.634 25.642 1.00 96.88 174 ALA A CA 1
ATOM 1349 C C . ALA A 1 174 ? 13.227 -2.453 24.667 1.00 96.88 174 ALA A C 1
ATOM 1351 O O . ALA A 1 174 ? 14.045 -1.868 23.954 1.00 96.88 174 ALA A O 1
ATOM 1352 N N . MET A 1 175 ? 13.014 -3.771 24.579 1.00 95.69 175 MET A N 1
ATOM 1353 C CA . MET A 1 175 ? 13.714 -4.636 23.620 1.00 95.69 175 MET A CA 1
ATOM 1354 C C . MET A 1 175 ? 13.366 -4.278 22.171 1.00 95.69 175 MET A C 1
ATOM 1356 O O . MET A 1 175 ? 14.263 -4.029 21.368 1.00 95.69 175 MET A O 1
ATOM 1360 N N . LEU A 1 176 ? 12.076 -4.132 21.854 1.00 96.88 176 LEU A N 1
ATOM 1361 C CA . LEU A 1 176 ? 11.613 -3.753 20.514 1.00 96.88 176 LEU A CA 1
ATOM 1362 C C . LEU A 1 176 ? 12.156 -2.390 20.073 1.00 96.88 176 LEU A C 1
ATOM 1364 O O . LEU A 1 176 ? 12.456 -2.181 18.897 1.00 96.88 176 LEU A O 1
ATOM 1368 N N . LYS A 1 177 ? 12.320 -1.448 21.008 1.00 97.12 177 LYS A N 1
ATOM 1369 C CA . LYS A 1 177 ? 12.926 -0.148 20.713 1.00 97.12 177 LYS A CA 1
ATOM 1370 C C . LYS A 1 177 ? 14.391 -0.289 20.288 1.00 97.12 177 LYS A C 1
ATOM 1372 O O . LYS A 1 177 ? 14.790 0.338 19.306 1.00 97.12 177 LYS A O 1
ATOM 1377 N N . LEU A 1 178 ? 15.168 -1.129 20.975 1.00 95.31 178 LEU A N 1
ATOM 1378 C CA . LEU A 1 178 ? 16.560 -1.413 20.611 1.00 95.31 178 LEU A CA 1
ATOM 1379 C C . LEU A 1 178 ? 16.661 -2.115 19.250 1.00 95.31 178 LEU A C 1
ATOM 1381 O O . LEU A 1 178 ? 17.493 -1.735 18.425 1.00 95.31 178 LEU A O 1
ATOM 1385 N N . GLU A 1 179 ? 15.786 -3.083 18.975 1.00 95.12 179 GLU A N 1
ATOM 1386 C CA . GLU A 1 179 ? 15.728 -3.761 17.674 1.00 95.12 179 GLU A CA 1
ATOM 1387 C C . GLU A 1 179 ? 15.384 -2.792 16.539 1.00 95.12 179 GLU A C 1
ATOM 1389 O O . GLU A 1 179 ? 16.056 -2.779 15.506 1.00 95.12 179 GLU A O 1
ATOM 1394 N N . LEU A 1 180 ? 14.390 -1.920 16.740 1.00 95.62 180 LEU A N 1
ATOM 1395 C CA . LEU A 1 180 ? 14.024 -0.886 15.771 1.00 95.62 180 LEU A CA 1
ATOM 1396 C C . LEU A 1 180 ? 15.183 0.068 15.485 1.00 95.62 180 LEU A C 1
ATOM 1398 O O . LEU A 1 180 ? 15.402 0.444 14.331 1.00 95.62 180 LEU A O 1
ATOM 1402 N N . GLU A 1 181 ? 15.933 0.468 16.510 1.00 94.50 181 GLU A N 1
ATOM 1403 C CA . GLU A 1 181 ? 17.135 1.282 16.337 1.00 94.50 181 GLU A CA 1
ATOM 1404 C C . GLU A 1 181 ? 18.221 0.530 15.555 1.00 94.50 181 GLU A C 1
ATOM 1406 O O . GLU A 1 181 ? 18.839 1.112 14.661 1.00 94.50 181 GLU A O 1
ATOM 1411 N N . GLY A 1 182 ? 18.411 -0.765 15.821 1.00 95.25 182 GLY A N 1
ATOM 1412 C CA . GLY A 1 182 ? 19.319 -1.630 15.065 1.00 95.25 182 GLY A CA 1
ATOM 1413 C C . GLY A 1 182 ? 18.937 -1.745 13.587 1.00 95.25 182 GLY A C 1
ATOM 1414 O O . GLY A 1 182 ? 19.774 -1.529 12.708 1.00 95.25 182 GLY A O 1
ATOM 1415 N N . VAL A 1 183 ? 17.657 -1.993 13.296 1.00 94.69 183 VAL A N 1
ATOM 1416 C CA . VAL A 1 183 ? 17.130 -2.072 11.924 1.00 94.69 183 VAL A CA 1
ATOM 1417 C C . VAL A 1 183 ? 17.269 -0.732 11.205 1.00 94.69 183 VAL A C 1
ATOM 1419 O O . VAL A 1 183 ? 17.677 -0.706 10.045 1.00 94.69 183 VAL A O 1
ATOM 1422 N N . ARG A 1 184 ? 16.989 0.394 11.875 1.00 93.69 184 ARG A N 1
ATOM 1423 C CA . ARG A 1 184 ? 17.166 1.735 11.291 1.00 93.69 184 ARG A CA 1
ATOM 14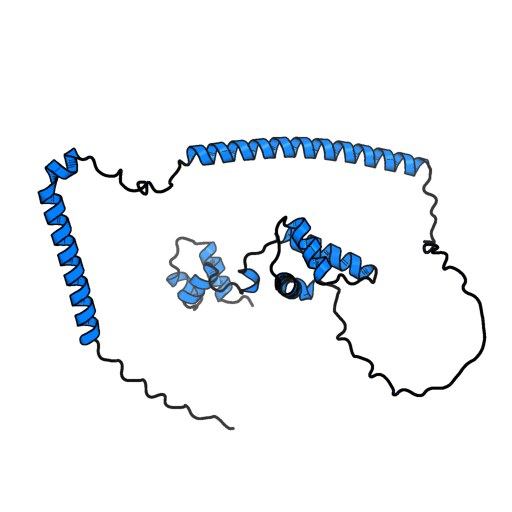24 C C . ARG A 1 184 ? 18.621 2.009 10.928 1.00 93.69 184 ARG A C 1
ATOM 1426 O O . ARG A 1 184 ? 18.877 2.428 9.802 1.00 93.69 184 ARG A O 1
ATOM 1433 N N . LYS A 1 185 ? 19.559 1.716 11.835 1.00 94.69 185 LYS A N 1
ATOM 1434 C CA . LYS A 1 185 ? 21.003 1.848 11.579 1.00 94.69 185 LYS A CA 1
ATOM 1435 C C . LYS A 1 185 ? 21.446 0.954 10.421 1.00 94.69 185 LYS A C 1
ATOM 1437 O O . LYS A 1 185 ? 22.131 1.419 9.519 1.00 94.69 185 LYS A O 1
ATOM 1442 N N . SER A 1 186 ? 21.006 -0.305 10.392 1.00 87.62 186 SER A N 1
ATOM 1443 C CA . SER A 1 186 ? 21.305 -1.230 9.290 1.00 87.62 186 SER A CA 1
ATOM 1444 C C . SER A 1 186 ? 20.751 -0.726 7.953 1.00 87.62 186 SER A C 1
ATOM 1446 O O . SER A 1 186 ? 21.461 -0.717 6.951 1.00 87.62 186 SER A O 1
ATOM 1448 N N . GLN A 1 187 ? 19.516 -0.220 7.939 1.00 89.12 187 GLN A N 1
ATOM 1449 C CA . GLN A 1 187 ? 18.902 0.353 6.744 1.00 89.12 187 GLN A CA 1
ATOM 1450 C C . GLN A 1 187 ? 19.625 1.623 6.274 1.00 89.12 187 GLN A C 1
ATOM 1452 O O . GLN A 1 187 ? 19.720 1.868 5.075 1.00 89.12 187 GLN A O 1
ATOM 1457 N N . GLU A 1 188 ? 20.112 2.454 7.193 1.00 88.31 188 GLU A N 1
ATOM 1458 C CA . GLU A 1 188 ? 20.915 3.634 6.870 1.00 88.31 188 GLU A CA 1
ATOM 1459 C C . GLU A 1 188 ? 22.266 3.245 6.262 1.00 88.31 188 GLU A C 1
ATOM 1461 O O . GLU A 1 188 ? 22.640 3.777 5.217 1.00 88.31 188 GLU A O 1
ATOM 1466 N N . MET A 1 189 ? 22.933 2.244 6.838 1.00 83.06 189 MET A N 1
ATOM 1467 C CA . MET A 1 189 ? 24.170 1.684 6.294 1.00 83.06 189 MET A CA 1
ATOM 1468 C C . MET A 1 189 ? 23.955 1.047 4.916 1.00 83.06 189 MET A C 1
ATOM 1470 O O . MET A 1 189 ? 24.751 1.280 4.013 1.00 83.06 189 MET A O 1
ATOM 1474 N N . ASP A 1 190 ? 22.861 0.314 4.703 1.00 83.75 190 ASP A N 1
ATOM 1475 C CA . ASP A 1 190 ? 22.495 -0.251 3.398 1.00 83.75 190 ASP A CA 1
ATOM 1476 C C . ASP A 1 190 ? 22.150 0.852 2.378 1.00 83.75 190 ASP A C 1
ATOM 1478 O O . ASP A 1 190 ? 22.583 0.791 1.230 1.00 83.75 190 ASP A O 1
ATOM 1482 N N . LYS A 1 191 ? 21.461 1.927 2.785 1.00 83.12 191 LYS A N 1
ATOM 1483 C CA . LYS A 1 191 ? 21.225 3.108 1.930 1.00 83.12 191 LYS A CA 1
ATOM 1484 C C . LYS A 1 191 ? 22.527 3.819 1.552 1.00 83.12 191 LYS A C 1
ATOM 1486 O O . LYS A 1 191 ? 22.648 4.266 0.410 1.00 83.12 191 LYS A O 1
ATOM 1491 N N . ALA A 1 192 ? 23.479 3.927 2.478 1.00 79.62 192 ALA A N 1
ATOM 1492 C CA . ALA A 1 192 ? 24.798 4.498 2.221 1.00 79.62 192 ALA A CA 1
ATOM 1493 C C . ALA A 1 192 ? 25.628 3.593 1.293 1.00 79.62 192 ALA A C 1
ATOM 1495 O O . ALA A 1 192 ? 26.193 4.070 0.307 1.00 79.62 192 ALA A O 1
ATOM 1496 N N . ALA A 1 193 ? 25.624 2.282 1.547 1.00 79.50 193 ALA A N 1
ATOM 1497 C CA . ALA A 1 193 ? 26.351 1.279 0.772 1.00 79.50 193 ALA A CA 1
ATOM 1498 C C . ALA A 1 193 ? 25.788 1.088 -0.642 1.00 79.50 193 ALA A C 1
ATOM 1500 O O . ALA A 1 193 ? 26.542 0.859 -1.585 1.00 79.50 193 ALA A O 1
ATOM 1501 N N . ARG A 1 194 ? 24.469 1.237 -0.830 1.00 72.50 194 ARG A N 1
ATOM 1502 C CA . ARG A 1 194 ? 23.827 1.107 -2.149 1.00 72.50 194 ARG A CA 1
ATOM 1503 C C . ARG A 1 194 ? 24.254 2.169 -3.151 1.00 72.50 194 ARG A C 1
ATOM 1505 O O . ARG A 1 194 ? 23.952 2.011 -4.335 1.00 72.50 194 ARG A O 1
ATOM 1512 N N . GLY A 1 195 ? 24.977 3.199 -2.710 1.00 59.09 195 GLY A N 1
ATOM 1513 C CA . GLY A 1 195 ? 25.464 4.267 -3.561 1.00 59.09 195 GLY A CA 1
ATOM 1514 C C . GLY A 1 195 ? 24.307 5.083 -4.131 1.00 59.09 195 GLY A C 1
ATOM 1515 O O . GLY A 1 195 ? 23.243 4.592 -4.514 1.00 59.09 195 GLY A O 1
ATOM 1516 N N . ARG A 1 196 ? 24.495 6.392 -4.228 1.00 58.12 196 ARG A N 1
ATOM 1517 C CA . ARG A 1 196 ? 23.536 7.266 -4.899 1.00 58.12 196 ARG A CA 1
ATOM 1518 C C . ARG A 1 196 ? 23.581 6.973 -6.408 1.00 58.12 196 ARG A C 1
ATOM 1520 O O . ARG A 1 196 ? 24.135 7.749 -7.170 1.00 58.12 196 ARG A O 1
ATOM 1527 N N . LYS A 1 197 ? 22.925 5.911 -6.892 1.00 57.19 197 LYS A N 1
ATOM 1528 C CA . LYS A 1 197 ? 22.564 5.761 -8.318 1.00 57.19 197 LYS A CA 1
ATOM 1529 C C . LYS A 1 197 ? 21.432 6.734 -8.685 1.00 57.19 197 LYS A C 1
ATOM 1531 O O . LYS A 1 197 ? 20.463 6.389 -9.351 1.00 57.19 197 LYS A O 1
ATOM 1536 N N . LYS A 1 198 ? 21.540 7.990 -8.242 1.00 54.19 198 LYS A N 1
ATOM 1537 C CA . LYS A 1 198 ? 20.895 9.107 -8.915 1.00 54.19 198 LYS A CA 1
ATOM 1538 C C . LYS A 1 198 ? 21.841 9.475 -10.037 1.00 54.19 198 LYS A C 1
ATOM 1540 O O . LYS A 1 198 ? 22.875 10.078 -9.789 1.00 54.19 198 LYS A O 1
ATOM 1545 N N . GLN A 1 199 ? 21.472 9.024 -11.234 1.00 50.12 199 GLN A N 1
ATOM 1546 C CA . GLN A 1 199 ? 21.543 9.806 -12.463 1.00 50.12 199 GLN A CA 1
ATOM 1547 C C . GLN A 1 199 ? 22.425 11.045 -12.288 1.00 50.12 199 GLN A C 1
ATOM 1549 O O . GLN A 1 199 ? 21.946 12.075 -11.808 1.00 50.12 199 GLN A O 1
ATOM 1554 N N . HIS A 1 200 ? 23.690 10.953 -12.691 1.00 42.22 200 HIS A N 1
ATOM 1555 C CA . HIS A 1 200 ? 24.449 12.139 -13.056 1.00 42.22 200 HIS A CA 1
ATOM 1556 C C . HIS A 1 200 ? 23.782 12.699 -14.324 1.00 42.22 200 HIS A C 1
ATOM 1558 O O . HIS A 1 200 ? 24.282 12.596 -15.434 1.00 42.22 200 HIS A O 1
ATOM 1564 N N . LYS A 1 201 ? 22.570 13.245 -14.186 1.00 52.41 201 LYS A N 1
ATOM 1565 C CA . LYS A 1 201 ? 22.129 14.298 -15.079 1.00 52.41 201 LYS A CA 1
ATOM 1566 C C . LYS A 1 201 ? 22.955 15.476 -14.634 1.00 52.41 201 LYS A C 1
ATOM 1568 O O . LYS A 1 201 ? 22.677 16.071 -13.594 1.00 52.41 201 LYS A O 1
ATOM 1573 N N . TYR A 1 202 ? 24.043 15.687 -15.359 1.00 53.94 202 TYR A N 1
ATOM 1574 C CA . TYR A 1 202 ? 24.868 16.867 -15.252 1.00 53.94 202 TYR A CA 1
ATOM 1575 C C . TYR A 1 202 ? 23.954 18.075 -15.048 1.00 53.94 202 TYR A C 1
ATOM 1577 O O . TYR A 1 202 ? 23.075 18.359 -15.867 1.00 53.94 202 TYR A O 1
ATOM 1585 N N . SER A 1 203 ? 24.095 18.711 -13.886 1.00 45.69 203 SER A N 1
ATOM 1586 C CA . SER A 1 203 ? 23.470 19.994 -13.609 1.00 45.69 203 SER A CA 1
ATOM 1587 C C . SER A 1 203 ? 23.963 20.937 -14.693 1.00 45.69 203 SER A C 1
ATOM 1589 O O . SER A 1 203 ? 25.142 21.267 -14.699 1.00 45.69 203 SER A O 1
ATOM 1591 N N . LYS A 1 204 ? 23.085 21.248 -15.653 1.00 49.41 204 LYS A N 1
ATOM 1592 C CA . LYS A 1 204 ? 23.216 22.278 -16.690 1.00 49.41 204 LYS A CA 1
ATOM 1593 C C . LYS A 1 204 ? 24.674 22.728 -16.934 1.00 49.41 204 LYS A C 1
ATOM 1595 O O . LYS A 1 204 ? 25.103 23.747 -16.409 1.00 49.41 204 LYS A O 1
ATOM 1600 N N . GLY A 1 205 ? 25.418 21.963 -17.736 1.00 57.41 205 GLY A N 1
ATOM 1601 C CA . GLY A 1 205 ? 26.634 22.470 -18.387 1.00 57.41 205 GLY A CA 1
ATOM 1602 C C . GLY A 1 205 ? 27.998 22.036 -17.846 1.00 57.41 205 GLY A C 1
ATOM 1603 O O . GLY A 1 205 ? 28.993 22.542 -18.344 1.00 57.41 205 GLY A O 1
ATOM 1604 N N . GLN A 1 206 ? 28.103 21.092 -16.911 1.00 53.88 206 GLN A N 1
ATOM 1605 C CA . GLN A 1 206 ? 29.385 20.409 -16.685 1.00 53.88 206 GLN A CA 1
ATOM 1606 C C . GLN A 1 206 ? 29.275 18.962 -17.104 1.00 53.88 206 GLN A C 1
ATOM 1608 O O . GLN A 1 206 ? 28.806 18.141 -16.334 1.00 53.88 206 GLN A O 1
ATOM 1613 N N . GLY A 1 207 ? 29.656 18.669 -18.339 1.00 50.00 207 GLY A N 1
ATOM 1614 C CA . GLY A 1 207 ? 29.626 17.322 -18.884 1.00 50.00 207 GLY A CA 1
ATOM 1615 C C . GLY A 1 207 ? 30.409 17.222 -20.179 1.00 50.00 207 GLY A C 1
ATOM 1616 O O . GLY A 1 207 ? 29.937 16.569 -21.097 1.00 50.00 207 GLY A O 1
ATOM 1617 N N . PHE A 1 208 ? 31.547 17.903 -20.273 1.00 50.81 208 PHE A N 1
ATOM 1618 C CA . PHE A 1 208 ? 32.592 17.568 -21.231 1.00 50.81 208 PHE A CA 1
ATOM 1619 C C . PHE A 1 208 ? 33.867 18.298 -20.830 1.00 50.81 208 PHE A C 1
ATOM 1621 O O . PHE A 1 208 ? 33.809 19.465 -20.441 1.00 50.81 208 PHE A O 1
ATOM 1628 N N . ASP A 1 209 ? 34.997 17.606 -20.886 1.00 61.12 209 ASP A N 1
ATOM 1629 C CA . ASP A 1 209 ? 36.302 18.245 -20.797 1.00 61.12 209 ASP A CA 1
ATOM 1630 C C . ASP A 1 209 ? 36.436 19.213 -21.995 1.00 61.12 209 ASP A C 1
ATOM 1632 O O . ASP A 1 209 ? 36.369 18.756 -23.141 1.00 61.12 209 ASP A O 1
ATOM 1636 N N . PRO A 1 210 ? 36.550 20.540 -21.794 1.00 62.12 210 PRO A N 1
ATOM 1637 C CA . PRO A 1 210 ? 36.620 21.505 -22.895 1.00 62.12 210 PRO A CA 1
ATOM 1638 C C . PRO A 1 210 ? 37.814 21.269 -23.831 1.00 62.12 210 PRO A C 1
ATOM 1640 O O . PRO A 1 210 ? 37.827 21.750 -24.967 1.00 62.12 210 PRO A O 1
ATOM 1643 N N . GLU A 1 211 ? 38.843 20.562 -23.363 1.00 65.38 211 GLU A N 1
ATOM 1644 C CA . GLU A 1 211 ? 39.967 20.116 -24.189 1.00 65.38 211 GLU A CA 1
ATOM 1645 C C . GLU A 1 211 ? 39.522 18.994 -25.136 1.00 65.38 211 GLU A C 1
ATOM 1647 O O . GLU A 1 211 ? 39.726 19.094 -26.344 1.00 65.38 211 GLU A O 1
ATOM 1652 N N . TYR A 1 212 ? 38.770 18.012 -24.634 1.00 72.56 212 TYR A N 1
ATOM 1653 C CA . TYR A 1 212 ? 38.247 16.901 -25.429 1.00 72.56 212 TYR A CA 1
ATOM 1654 C C . TYR A 1 212 ? 37.244 17.369 -26.506 1.00 72.56 212 TYR A C 1
ATOM 1656 O O . TYR A 1 212 ? 37.269 16.836 -27.616 1.00 72.56 212 TYR A O 1
ATOM 1664 N N . GLU A 1 213 ? 36.399 18.388 -26.255 1.00 67.56 213 GLU A N 1
ATOM 1665 C CA . GLU A 1 213 ? 35.532 18.960 -27.316 1.00 67.56 213 GLU A CA 1
ATOM 1666 C C . GLU A 1 213 ? 36.349 19.633 -28.415 1.00 67.56 213 GLU A C 1
ATOM 1668 O O . GLU A 1 213 ? 35.994 19.533 -29.590 1.00 67.56 213 GLU A O 1
ATOM 1673 N N . ARG A 1 214 ? 37.421 20.344 -28.043 1.00 71.44 214 ARG A N 1
ATOM 1674 C CA . ARG A 1 214 ? 38.278 21.045 -29.004 1.00 71.44 214 ARG A CA 1
ATOM 1675 C C . ARG A 1 214 ? 39.066 20.058 -29.853 1.00 71.44 214 ARG A C 1
ATOM 1677 O O . ARG A 1 214 ? 39.076 20.208 -31.071 1.00 71.44 214 ARG A O 1
ATOM 1684 N N . GLU A 1 215 ? 39.653 19.042 -29.230 1.00 74.25 215 GLU A N 1
ATOM 1685 C CA . GLU A 1 215 ? 40.42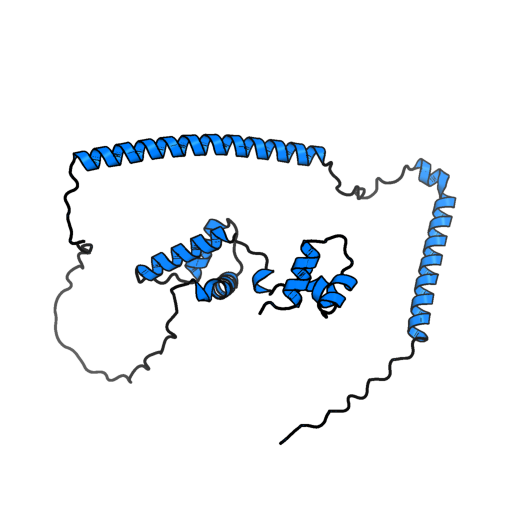5 18.002 -29.914 1.00 74.25 215 GLU A CA 1
ATOM 1686 C C . GLU A 1 215 ? 39.551 17.105 -30.800 1.00 74.25 215 GLU A C 1
ATOM 1688 O O . GLU A 1 215 ? 39.978 16.695 -31.875 1.00 74.25 215 GLU A O 1
ATOM 1693 N N . ASN A 1 216 ? 38.300 16.847 -30.402 1.00 77.56 216 ASN A N 1
ATOM 1694 C CA . ASN A 1 216 ? 37.406 15.919 -31.107 1.00 77.56 216 ASN A CA 1
ATOM 1695 C C . ASN A 1 216 ? 36.256 16.628 -31.833 1.00 77.56 216 ASN A C 1
ATOM 1697 O O . ASN A 1 216 ? 35.256 15.996 -32.183 1.00 77.56 216 ASN A O 1
ATOM 1701 N N . ARG A 1 217 ? 36.378 17.937 -32.087 1.00 78.12 217 ARG A N 1
ATOM 1702 C CA . ARG A 1 217 ? 35.324 18.773 -32.687 1.00 78.12 217 ARG A CA 1
ATOM 1703 C C . ARG A 1 217 ? 34.815 18.209 -34.010 1.00 78.12 217 ARG A C 1
ATOM 1705 O O . ARG A 1 217 ? 33.606 18.140 -34.242 1.00 78.12 217 ARG A O 1
ATOM 1712 N N . ASP A 1 218 ? 35.738 17.775 -34.858 1.00 81.00 218 ASP A N 1
ATOM 1713 C CA . ASP A 1 218 ? 35.412 17.237 -36.175 1.00 81.00 218 ASP A CA 1
ATOM 1714 C C . ASP A 1 218 ? 34.801 15.840 -36.085 1.00 81.00 218 ASP A C 1
ATOM 1716 O O . ASP A 1 218 ? 33.872 15.521 -36.830 1.00 81.00 218 ASP A O 1
ATOM 1720 N N . GLU A 1 219 ? 35.263 15.010 -35.149 1.00 80.88 219 GLU A N 1
ATOM 1721 C CA . GLU A 1 219 ? 34.716 13.669 -34.945 1.00 80.88 219 GLU A CA 1
ATOM 1722 C C . GLU A 1 219 ? 33.306 13.714 -34.344 1.00 80.88 219 GLU A C 1
ATOM 1724 O O . GLU A 1 219 ? 32.398 13.031 -34.824 1.00 80.88 219 GLU A O 1
ATOM 1729 N N . LEU A 1 220 ? 33.074 14.590 -33.365 1.00 75.06 220 LEU A N 1
ATOM 1730 C CA . LEU A 1 220 ? 31.745 14.854 -32.814 1.00 75.06 220 LEU A CA 1
ATOM 1731 C C . LEU A 1 220 ? 30.811 15.460 -33.866 1.00 75.06 220 LEU A C 1
ATOM 1733 O O . LEU A 1 220 ? 29.637 15.095 -33.929 1.00 75.06 220 LEU A O 1
ATOM 1737 N N . GLY A 1 221 ? 31.327 16.336 -34.732 1.00 80.75 221 GLY A N 1
ATOM 1738 C CA . GLY A 1 221 ? 30.587 16.871 -35.873 1.00 80.75 221 GLY A CA 1
ATOM 1739 C C . GLY A 1 221 ? 30.173 15.784 -36.868 1.00 80.75 221 GLY A C 1
ATOM 1740 O O . GLY A 1 221 ? 29.030 15.775 -37.325 1.00 80.75 221 GLY A O 1
ATOM 1741 N N . LYS A 1 222 ? 31.064 14.834 -37.174 1.00 87.00 222 LYS A N 1
ATOM 1742 C CA . LYS A 1 222 ? 30.756 13.671 -38.026 1.00 87.00 222 LYS A CA 1
ATOM 1743 C C . LYS A 1 222 ? 29.693 12.776 -37.393 1.00 87.00 222 LYS A C 1
ATOM 1745 O O . LYS A 1 222 ? 28.735 12.421 -38.070 1.00 87.00 222 LYS A O 1
ATOM 1750 N N . ARG A 1 223 ? 29.812 12.469 -36.097 1.00 79.38 223 ARG A N 1
ATOM 1751 C CA . ARG A 1 223 ? 28.816 11.660 -35.372 1.00 79.38 223 ARG A CA 1
ATOM 1752 C C . ARG A 1 223 ? 27.448 12.327 -35.338 1.00 79.38 223 ARG A C 1
ATOM 1754 O O . ARG A 1 223 ? 26.454 11.661 -35.589 1.00 79.38 223 ARG A O 1
ATOM 1761 N N . ARG A 1 224 ? 27.403 13.638 -35.090 1.00 79.94 224 ARG A N 1
ATOM 1762 C CA . ARG A 1 224 ? 26.152 14.403 -35.074 1.00 79.94 224 ARG A CA 1
ATOM 1763 C C . ARG A 1 224 ? 25.459 14.382 -36.434 1.00 79.94 224 ARG A C 1
ATOM 1765 O O . ARG A 1 224 ? 24.269 14.111 -36.483 1.00 79.94 224 ARG A O 1
ATOM 1772 N N . ARG A 1 225 ? 26.203 14.610 -37.522 1.00 84.25 225 ARG A N 1
ATOM 1773 C CA . ARG A 1 225 ? 25.649 14.529 -38.883 1.00 84.25 225 ARG A CA 1
ATOM 1774 C C . ARG A 1 225 ? 25.174 13.118 -39.223 1.00 84.25 225 ARG A C 1
ATOM 1776 O O . ARG A 1 225 ? 24.092 12.979 -39.766 1.00 84.25 225 ARG A O 1
ATOM 1783 N N . ALA A 1 226 ? 25.932 12.088 -38.850 1.00 84.44 226 ALA A N 1
ATOM 1784 C CA . ALA A 1 226 ? 25.535 10.698 -39.074 1.00 84.44 226 ALA A CA 1
ATOM 1785 C C . ALA A 1 226 ? 24.276 10.310 -38.276 1.00 84.44 226 ALA A C 1
ATOM 1787 O O . ALA A 1 226 ? 23.429 9.571 -38.766 1.00 84.44 226 ALA A O 1
ATOM 1788 N N . GLU A 1 227 ? 24.131 10.805 -37.044 1.00 83.94 227 GLU A N 1
ATOM 1789 C CA . GLU A 1 227 ? 22.931 10.584 -36.234 1.00 83.94 227 GLU A CA 1
ATOM 1790 C C . GLU A 1 227 ? 21.715 11.332 -36.796 1.00 83.94 227 GLU A C 1
ATOM 1792 O O . GLU A 1 227 ? 20.616 10.774 -36.821 1.00 83.94 227 GLU A O 1
ATOM 1797 N N . GLU A 1 228 ? 21.912 12.565 -37.267 1.00 83.62 228 GLU A N 1
ATOM 1798 C CA . GLU A 1 228 ? 20.885 13.375 -37.924 1.00 83.62 228 GLU A CA 1
ATOM 1799 C C . GLU A 1 228 ? 20.426 12.725 -39.234 1.00 83.62 228 GLU A C 1
ATOM 1801 O O . GLU A 1 228 ? 19.234 12.485 -39.401 1.00 83.62 228 GLU A O 1
ATOM 1806 N N . GLU A 1 229 ? 21.357 12.293 -40.084 1.00 88.75 229 GLU A N 1
ATOM 1807 C CA . GLU A 1 229 ? 21.074 11.553 -41.318 1.00 88.75 229 GLU A CA 1
ATOM 1808 C C . GLU A 1 229 ? 20.345 10.230 -41.029 1.00 88.75 229 GLU A C 1
ATOM 1810 O O . GLU A 1 229 ? 19.308 9.943 -41.623 1.00 88.75 229 GLU A O 1
ATOM 1815 N N . ALA A 1 230 ? 20.792 9.460 -40.031 1.00 88.81 230 ALA A N 1
ATOM 1816 C CA . ALA A 1 230 ? 20.111 8.232 -39.618 1.00 88.81 230 ALA A CA 1
ATOM 1817 C C . ALA A 1 230 ? 18.721 8.491 -39.005 1.00 88.81 230 ALA A C 1
ATOM 1819 O O . ALA A 1 230 ? 17.860 7.604 -38.990 1.00 88.81 230 ALA A O 1
ATOM 1820 N N . SER A 1 231 ? 18.495 9.666 -38.418 1.00 89.44 231 SER A N 1
ATOM 1821 C CA . SER A 1 231 ? 17.192 10.086 -37.895 1.00 89.44 231 SER A CA 1
ATOM 1822 C C . SER A 1 231 ? 16.252 10.485 -39.034 1.00 89.44 231 SER A C 1
ATOM 1824 O O . SER A 1 231 ? 15.092 10.059 -39.063 1.00 89.44 231 SER A O 1
ATOM 1826 N N . GLU A 1 232 ? 16.755 11.238 -40.012 1.00 88.50 232 GLU A N 1
ATOM 1827 C CA . GLU A 1 232 ? 16.031 11.609 -41.226 1.00 88.50 232 GLU A CA 1
ATOM 1828 C C . GLU A 1 232 ? 15.668 10.383 -42.063 1.00 88.50 232 GLU A C 1
ATOM 1830 O O . GLU A 1 232 ? 14.518 10.247 -42.489 1.00 88.50 232 GLU A O 1
ATOM 1835 N N . GLU A 1 233 ? 16.591 9.432 -42.212 1.00 91.06 233 GLU A N 1
ATOM 1836 C CA . GLU A 1 233 ? 16.339 8.165 -42.891 1.00 91.06 233 GLU A CA 1
ATOM 1837 C C . GLU A 1 233 ? 15.203 7.404 -42.197 1.00 91.06 233 GLU A C 1
ATOM 1839 O O . GLU A 1 233 ? 14.204 7.064 -42.837 1.00 91.06 233 GLU A O 1
ATOM 1844 N N . ARG A 1 234 ? 15.269 7.249 -40.866 1.00 86.69 234 ARG A N 1
ATOM 1845 C CA . ARG A 1 234 ? 14.201 6.619 -40.071 1.00 86.69 234 ARG A CA 1
ATOM 1846 C C . ARG A 1 234 ? 12.856 7.336 -40.222 1.00 86.69 234 ARG A C 1
ATOM 1848 O O . ARG A 1 234 ? 11.817 6.679 -40.338 1.00 86.69 234 ARG A O 1
ATOM 1855 N N . SER A 1 235 ? 12.853 8.667 -40.238 1.00 86.88 235 SER A N 1
ATOM 1856 C CA . SER A 1 235 ? 11.646 9.482 -40.428 1.00 86.88 235 SER A CA 1
ATOM 1857 C C . SER A 1 235 ? 11.048 9.311 -41.832 1.00 86.88 235 SER A C 1
ATOM 1859 O O . SER A 1 235 ? 9.832 9.125 -41.998 1.00 86.88 235 SER A O 1
ATOM 1861 N N . SER A 1 236 ? 11.898 9.300 -42.858 1.00 83.88 236 SER A N 1
ATOM 1862 C CA . SER A 1 236 ? 11.495 9.102 -44.251 1.00 83.88 236 SER A CA 1
ATOM 1863 C C . SER A 1 236 ? 10.954 7.687 -44.487 1.00 83.88 236 SER A C 1
ATOM 1865 O O . SER A 1 236 ? 9.901 7.518 -45.111 1.00 83.88 236 SER A O 1
ATOM 1867 N N . GLU A 1 237 ? 11.588 6.668 -43.899 1.00 88.38 237 GLU A N 1
ATOM 1868 C CA . GLU A 1 237 ? 11.171 5.272 -43.989 1.00 88.38 237 GLU A CA 1
ATOM 1869 C C . GLU A 1 237 ? 9.829 5.053 -43.278 1.00 88.38 237 GLU A C 1
ATOM 1871 O O . GLU A 1 237 ? 8.922 4.413 -43.822 1.00 88.38 237 GLU A O 1
ATOM 1876 N N . ALA A 1 238 ? 9.649 5.653 -42.096 1.00 81.69 238 ALA A N 1
ATOM 1877 C CA . ALA A 1 238 ? 8.375 5.646 -41.382 1.00 81.69 238 ALA A CA 1
ATOM 1878 C C . ALA A 1 238 ? 7.261 6.302 -42.214 1.00 81.69 238 ALA A C 1
ATOM 1880 O O . ALA A 1 238 ? 6.150 5.770 -42.314 1.00 81.69 238 ALA A O 1
ATOM 1881 N N . THR A 1 239 ? 7.556 7.423 -42.874 1.00 84.25 239 THR A N 1
ATOM 1882 C CA . THR A 1 239 ? 6.601 8.119 -43.747 1.00 84.25 239 THR A CA 1
ATOM 1883 C C . THR A 1 239 ? 6.252 7.282 -44.981 1.00 84.25 239 THR A C 1
ATOM 1885 O O . THR A 1 239 ? 5.075 7.156 -45.334 1.00 84.25 239 THR A O 1
ATOM 1888 N N . LYS A 1 240 ? 7.236 6.623 -45.602 1.00 86.06 240 LYS A N 1
ATOM 1889 C CA . LYS A 1 240 ? 7.026 5.710 -46.735 1.00 86.06 240 LYS A CA 1
ATOM 1890 C C . LYS A 1 240 ? 6.181 4.498 -46.338 1.00 86.06 240 LYS A C 1
ATOM 1892 O O . LYS A 1 240 ? 5.235 4.167 -47.055 1.00 86.06 240 LYS A O 1
ATOM 1897 N N . LYS A 1 241 ? 6.433 3.887 -45.174 1.00 80.31 241 LYS A N 1
ATOM 1898 C CA . LYS A 1 241 ? 5.611 2.789 -44.623 1.00 80.31 241 LYS A CA 1
ATOM 1899 C C . LYS A 1 241 ? 4.161 3.212 -44.393 1.00 80.31 241 LYS A C 1
ATOM 1901 O O . LYS A 1 241 ? 3.247 2.445 -44.693 1.00 80.31 241 LYS A O 1
ATOM 1906 N N . ARG A 1 242 ? 3.924 4.445 -43.926 1.00 73.81 242 ARG A N 1
ATOM 1907 C CA . ARG A 1 242 ? 2.563 4.991 -43.761 1.00 73.81 242 ARG A CA 1
ATOM 1908 C C . ARG A 1 242 ? 1.844 5.219 -45.092 1.00 73.81 242 ARG A C 1
ATOM 1910 O O . ARG A 1 242 ? 0.637 5.015 -45.148 1.00 73.81 242 ARG A O 1
ATOM 1917 N N . ARG A 1 243 ? 2.559 5.629 -46.146 1.00 73.12 243 ARG A N 1
ATOM 1918 C CA . ARG A 1 243 ? 1.982 5.859 -47.487 1.00 73.12 243 ARG A CA 1
ATOM 1919 C C . ARG A 1 243 ? 1.721 4.567 -48.263 1.00 73.12 243 ARG A C 1
ATOM 1921 O O . ARG A 1 243 ? 0.773 4.514 -49.033 1.00 73.12 243 ARG A O 1
ATOM 1928 N N . THR A 1 244 ? 2.567 3.557 -48.075 1.00 71.81 244 THR A N 1
ATOM 1929 C CA . THR A 1 244 ? 2.508 2.275 -48.802 1.00 71.81 244 THR A CA 1
ATOM 1930 C C . THR A 1 244 ? 1.686 1.209 -48.089 1.00 71.8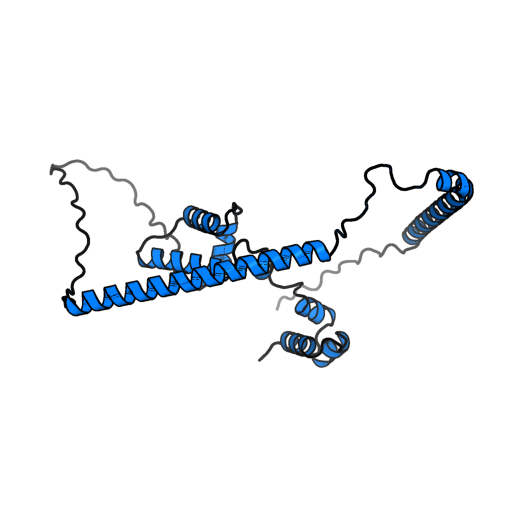1 244 THR A C 1
ATOM 1932 O O . THR A 1 244 ? 1.262 0.248 -48.725 1.00 71.81 244 THR A O 1
ATOM 1935 N N . SER A 1 245 ? 1.416 1.373 -46.788 1.00 64.56 245 SER A N 1
ATOM 1936 C CA . SER A 1 245 ? 0.479 0.496 -46.092 1.00 64.56 245 SER A CA 1
ATOM 1937 C C . SER A 1 245 ? -0.909 0.649 -46.715 1.00 64.56 245 SER A C 1
ATOM 1939 O O . SER A 1 245 ? -1.445 1.763 -46.706 1.00 64.56 245 SER A O 1
ATOM 1941 N N . PRO A 1 246 ? -1.521 -0.436 -47.226 1.00 65.88 246 PRO A N 1
ATOM 1942 C CA . PRO A 1 246 ? -2.884 -0.373 -47.718 1.00 65.88 246 PRO A CA 1
ATOM 1943 C C . PRO A 1 246 ? -3.761 0.131 -46.574 1.00 65.88 246 PRO A C 1
ATOM 1945 O O . PRO A 1 246 ? -3.750 -0.432 -45.473 1.00 65.88 246 PRO A O 1
ATOM 1948 N N . ARG A 1 247 ? -4.495 1.228 -46.813 1.00 61.31 247 ARG A N 1
ATOM 1949 C CA . ARG A 1 247 ? -5.572 1.650 -45.915 1.00 61.31 247 ARG A CA 1
ATOM 1950 C C . ARG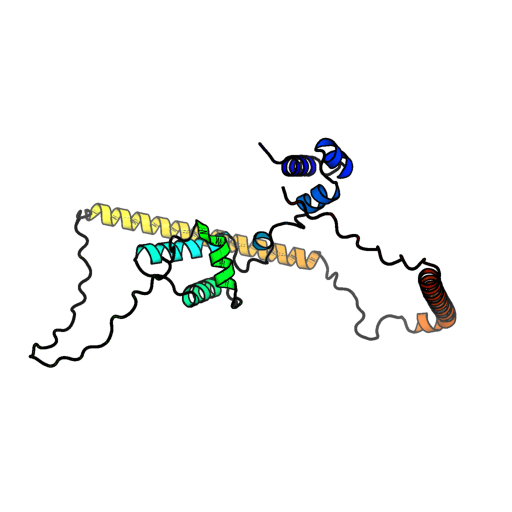 A 1 247 ? -6.457 0.424 -45.754 1.00 61.31 247 ARG A C 1
ATOM 1952 O O . ARG A 1 247 ? -7.093 0.025 -46.724 1.00 61.31 247 ARG A O 1
ATOM 1959 N N . LYS A 1 248 ? -6.448 -0.201 -44.571 1.00 63.16 248 LYS A N 1
ATOM 1960 C CA . LYS A 1 248 ? -7.398 -1.265 -44.239 1.00 63.16 248 LYS A CA 1
ATOM 1961 C C . LYS A 1 248 ? -8.772 -0.682 -44.548 1.00 63.16 248 LYS A C 1
ATOM 1963 O O . LYS A 1 248 ? -9.192 0.255 -43.868 1.00 63.16 248 LYS A O 1
ATOM 1968 N N . SER A 1 249 ? -9.388 -1.150 -45.632 1.00 60.44 249 SER A N 1
ATOM 1969 C CA . SER A 1 249 ? -10.735 -0.755 -46.008 1.00 60.44 249 SER A CA 1
ATOM 1970 C C . SER A 1 249 ? -11.608 -0.972 -44.783 1.00 60.44 249 SER A C 1
ATOM 1972 O O . SER A 1 249 ? -11.444 -1.960 -44.058 1.00 60.44 249 SER A O 1
ATOM 1974 N N . ALA A 1 250 ? -12.441 0.024 -44.486 1.00 61.19 250 ALA A N 1
ATOM 1975 C CA . ALA A 1 250 ? -13.375 -0.035 -43.380 1.00 61.19 250 ALA A CA 1
ATOM 1976 C C . ALA A 1 250 ? -14.077 -1.392 -43.440 1.00 61.19 250 ALA A C 1
ATOM 1978 O O . ALA A 1 250 ? -14.720 -1.711 -44.438 1.00 61.19 250 ALA A O 1
ATOM 1979 N N . ARG A 1 251 ? -13.870 -2.218 -42.408 1.00 59.47 251 ARG A N 1
ATOM 1980 C CA . ARG A 1 251 ? -14.613 -3.463 -42.236 1.00 59.47 251 ARG A CA 1
ATOM 1981 C C . ARG A 1 251 ? -16.083 -3.083 -42.314 1.00 59.47 251 ARG A C 1
ATOM 1983 O O . ARG A 1 251 ? -16.572 -2.373 -41.440 1.00 59.47 251 ARG A O 1
ATOM 1990 N N . THR A 1 252 ? -16.750 -3.510 -43.376 1.00 59.47 252 THR A N 1
ATOM 1991 C CA . THR A 1 252 ? -18.193 -3.405 -43.526 1.00 59.47 252 THR A CA 1
ATOM 1992 C C . THR A 1 252 ? -18.792 -4.177 -42.357 1.00 59.47 252 THR A C 1
ATOM 1994 O O . THR A 1 252 ? -18.724 -5.403 -42.313 1.00 59.47 252 THR A O 1
ATOM 1997 N N . CYS A 1 253 ? -19.270 -3.456 -41.344 1.00 57.09 253 CYS A N 1
ATOM 1998 C CA . CYS A 1 253 ? -20.012 -4.037 -40.239 1.00 57.09 253 CYS A CA 1
ATOM 1999 C C . CYS A 1 253 ? -21.322 -4.578 -40.810 1.00 57.09 253 CYS A C 1
ATOM 2001 O O . CYS A 1 253 ? -22.254 -3.818 -41.048 1.00 57.09 253 CYS A O 1
ATOM 2003 N N . THR A 1 254 ? -21.376 -5.879 -41.068 1.00 61.59 254 THR A N 1
ATOM 2004 C CA . THR A 1 254 ? -22.623 -6.590 -41.328 1.00 61.59 254 THR A CA 1
ATOM 2005 C C . THR A 1 254 ? -23.302 -6.859 -39.980 1.00 61.59 254 THR A C 1
ATOM 2007 O O . THR A 1 254 ? -22.731 -7.569 -39.149 1.00 61.59 254 THR A O 1
ATOM 2010 N N . PRO A 1 255 ? -24.478 -6.267 -39.695 1.00 63.03 255 PRO A N 1
ATOM 2011 C CA . PRO A 1 255 ? -25.231 -6.606 -38.495 1.00 63.03 255 PRO A CA 1
ATOM 2012 C C . PRO A 1 255 ? -25.701 -8.063 -38.595 1.00 63.03 255 PRO A C 1
ATOM 2014 O O . PRO A 1 255 ? -26.348 -8.453 -39.566 1.00 63.03 255 PRO A O 1
ATOM 2017 N N . GLY A 1 256 ? -25.312 -8.882 -37.614 1.00 62.78 256 GLY A N 1
ATOM 2018 C CA . GLY A 1 256 ? -25.725 -10.284 -37.516 1.00 62.78 256 GLY A CA 1
ATOM 2019 C C . GLY A 1 256 ? -27.222 -10.421 -37.202 1.00 62.78 256 GLY A C 1
ATOM 2020 O O . GLY A 1 256 ? -27.809 -9.498 -36.630 1.00 62.78 256 GLY A O 1
ATOM 2021 N N . PRO A 1 257 ? -27.851 -11.552 -37.571 1.00 64.56 257 PRO A N 1
ATOM 2022 C CA . PRO A 1 257 ? -29.295 -11.718 -37.489 1.00 64.56 257 PRO A CA 1
ATOM 2023 C C . PRO A 1 257 ? -29.762 -11.718 -36.032 1.00 64.56 257 PRO A C 1
ATOM 2025 O O . PRO A 1 257 ? -29.250 -12.455 -35.189 1.00 64.56 257 PRO A O 1
ATOM 2028 N N . SER A 1 258 ? -30.748 -10.872 -35.744 1.00 53.56 258 SER A N 1
ATOM 2029 C CA . SER A 1 258 ? -31.443 -10.829 -34.462 1.00 53.56 258 SER A CA 1
ATOM 2030 C C . SER A 1 258 ? -32.269 -12.104 -34.301 1.00 53.56 258 SER A C 1
ATOM 2032 O O . SER A 1 258 ? -33.295 -12.276 -34.955 1.00 53.56 258 SER A O 1
ATOM 2034 N N . GLY A 1 259 ? -31.798 -13.017 -33.452 1.00 49.50 259 GLY A N 1
ATOM 2035 C CA . GLY A 1 259 ? -32.547 -14.208 -33.071 1.00 49.50 259 GLY A CA 1
ATOM 2036 C C . GLY A 1 259 ? -33.799 -13.820 -32.291 1.00 49.50 259 GLY A C 1
ATOM 2037 O O . GLY A 1 259 ? -33.706 -13.324 -31.171 1.00 49.50 259 GLY A O 1
ATOM 2038 N N . THR A 1 260 ? -34.960 -14.053 -32.895 1.00 52.38 260 THR A N 1
ATOM 2039 C CA . THR A 1 260 ? -36.237 -14.196 -32.194 1.00 52.38 260 THR A CA 1
ATOM 2040 C C . THR A 1 260 ? -36.743 -15.600 -32.486 1.00 52.38 260 THR A C 1
ATOM 2042 O O . THR A 1 260 ? -37.088 -15.908 -33.624 1.00 52.38 260 THR A O 1
ATOM 2045 N N . SER A 1 261 ? -36.683 -16.471 -31.481 1.00 46.62 261 SER A N 1
ATOM 2046 C CA . SER A 1 261 ? -37.517 -17.664 -31.261 1.00 46.62 261 SER A CA 1
ATOM 2047 C C . SER A 1 261 ? -37.142 -18.255 -29.910 1.00 46.62 261 SER A C 1
ATOM 2049 O O . SER A 1 261 ? -35.924 -18.429 -29.681 1.00 46.62 261 SER A O 1
#

Radius of gyration: 35.84 Å; chains: 1; bounding box: 97×52×98 Å

Foldseek 3Di:
DDDLLVVLLVVCVVPVPDDLVVSCVVSVHDSVSSVCVNVVVVVPCLVPPPDLDDPVLLVVLLVVQQVCVVVVHHDDLVNSQVSSCVVNVHHDDPCVSVSSCVSCVPSRPPPPPPPPDPDDDDDDDDDDDDDDDDDDDDDDPDDDPDDPPQDVVNVVVVVVVVVVVVVVVVVVVVVVVVVVVVVVVVVVVVVVVVDPPPDPPPPPDPDDDPVCCVVCVVVVVVVVVVVVVVVVVVVVVVVVCVVPPPPPPPPPPDDDDDDDD

pLDDT: mean 74.41, std 18.53, range [31.17, 97.12]

Organism: NCBI:txid2591691

Sequence (261 aa):
MADPIDLAVAEKREHPDKSYQRVADKFHVSKTTLRNRHTGAHSSHASSAPRHLSEAQEMQLVDKINTFAERGNLLSTQNVKEYAEAICGHSLGKNWVSTFKTRHRRTLVSKSVPASRPRPPPVVQAEAAAGAPLQPLNLLPPATRSGEKISNEQLISCKQALESENQHLKTEHAMLKLELEGVRKSQEMDKAARGRKKQHKYSKGQGFDPEYERENRDELGKRRRAEEEASEERSSEATKKRRTSPRKSARTCTPGPSGTS

Secondary structure (DSSP, 8-state):
---HHHHHHHHHHH-TTS-HHHHHHHHT--HHHHHHHHTTTTS-HHHHSPPSS-HHHHHHHHHHHHHHHHTT-PPPHHHHHHHHHHHHSSPPPTTHHHHHHHHTTTT---------PPPPPPP---------PPPP---PPP---------HHHHHHHHHHHHHHHHHHHHHHHHHHHHHHHHHHHHHHHHHHT--------STT--S-HHHHHHTHHHHHHHHHHHHHHHHHHHHHHHHHHHHS---------PPP----